Protein AF-A0A318RAN5-F1 (afdb_monomer_lite)

Foldseek 3Di:
DDVLVLQAVWQEEEEPDAPLFDFPSNVVHDLQRYEYEYAPPDPRPPPCPDHNYHYDVDLQCVQVPLFCLTQEYEADDPNLLCLPPPPNLQHQKYKYWPPDPVCVVSNVVSVVVCVVVVQKDFPAKDWTQRPNDTTIITMIGGDPDLLAQKFAADVVCAQLNLLVCCQVVVWQKAFLDQLPPPPDGPDQSDETEMETEPVCSSVSSVVRNVRGDRRIYGYFYQPRLRALRRGPFHNVLSVVQSVQWDAGPSRHTHGDLVNSLLSLLQCLPQVCAVPSLFADPPDDPPGDHRDCPSQVVNVVSCVVVVHDQDGGNVSVVVVCVVVVGHDDPVSLVSSCVPHVNSVVVNVD

Sequence (348 aa):
MNIEKLFINGEVSLYGYNYKSLPEVIPKLSKKKILIAYLKHSIHQNYFSSTNVKLLDSINQVGLEDNDINNTFLLDQSFTKCLIKSYPSNPQYVFVSLSNPFYYPYILIGIIRRLLLRKINIIGIRSLIISKSNTYWILLSRNTIANGFTFYLSREFGIKNFLKFLHFEHINYVILRSYDALPVLSSLSSDIDMLVDSRDVEKVKTFLIENTGTQRIDIWSSNSPDFNGVPYFPEDVSKNVLARSIDGPCLSKIPNKYDELNLLIFHCLYHKGFNSGIRSKYRSYNCVPIHEKYSKRIKTMSNKLGINIGSNMEDMHFYLIKKKLTPRKDQLIKLSKNNEWIKCILRE

pLDDT: mean 87.84, std 11.56, range [47.0, 98.62]

Structure (mmCIF, N/CA/C/O backbone):
data_AF-A0A318RAN5-F1
#
_entry.id   AF-A0A318RAN5-F1
#
loop_
_atom_site.group_PDB
_atom_site.id
_atom_site.type_symbol
_atom_site.label_atom_id
_atom_site.label_alt_id
_atom_site.label_comp_id
_atom_site.label_asym_id
_atom_site.label_entity_id
_atom_site.label_seq_id
_atom_site.pdbx_PDB_ins_code
_atom_site.Cartn_x
_atom_site.Cartn_y
_atom_site.Cartn_z
_atom_site.occupancy
_atom_site.B_iso_or_equiv
_atom_site.auth_seq_id
_atom_site.auth_comp_id
_atom_site.auth_asym_id
_atom_site.auth_atom_id
_atom_site.pdbx_PDB_model_num
ATOM 1 N N . MET A 1 1 ? 9.80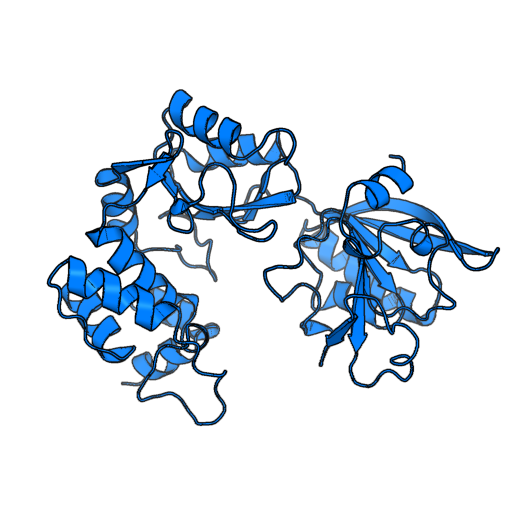8 11.126 -25.012 1.00 70.38 1 MET A N 1
ATOM 2 C CA . MET A 1 1 ? 10.219 11.026 -23.591 1.00 70.38 1 MET A CA 1
ATOM 3 C C . MET A 1 1 ? 11.712 10.742 -23.523 1.00 70.38 1 MET A C 1
ATOM 5 O O . MET A 1 1 ? 12.143 9.760 -24.116 1.00 70.38 1 MET A O 1
ATOM 9 N N . ASN A 1 2 ? 12.489 11.602 -22.858 1.00 81.81 2 ASN A N 1
ATOM 10 C CA . ASN A 1 2 ? 13.927 11.395 -22.667 1.00 81.81 2 ASN A CA 1
ATOM 11 C C . ASN A 1 2 ? 14.141 10.374 -21.531 1.00 81.81 2 ASN A C 1
ATOM 13 O O . ASN A 1 2 ? 13.720 10.618 -20.402 1.00 81.81 2 ASN A O 1
ATOM 17 N N . ILE A 1 3 ? 14.757 9.232 -21.843 1.00 79.56 3 ILE A N 1
ATOM 18 C CA . ILE A 1 3 ? 15.015 8.142 -20.889 1.00 79.56 3 ILE A CA 1
ATOM 19 C C . ILE A 1 3 ? 15.932 8.597 -19.752 1.00 79.56 3 ILE A C 1
ATOM 21 O O . ILE A 1 3 ? 15.725 8.211 -18.606 1.00 79.56 3 ILE A O 1
ATOM 25 N N . GLU A 1 4 ? 16.912 9.450 -20.040 1.00 79.19 4 GLU A N 1
ATOM 26 C CA . GLU A 1 4 ? 17.829 9.955 -19.020 1.00 79.19 4 GLU A CA 1
ATOM 27 C C . GLU A 1 4 ? 17.065 10.729 -17.947 1.00 79.19 4 GLU A C 1
ATOM 29 O O . GLU A 1 4 ? 17.320 10.548 -16.761 1.00 79.19 4 GLU A O 1
ATOM 34 N N . LYS A 1 5 ? 16.035 11.498 -18.332 1.00 79.31 5 LYS A N 1
ATOM 35 C CA . LYS A 1 5 ? 15.169 12.194 -17.367 1.00 79.31 5 LYS A CA 1
ATOM 36 C C . LYS A 1 5 ? 14.414 11.226 -16.447 1.00 79.31 5 LYS A C 1
ATOM 38 O O . LYS A 1 5 ? 14.217 11.558 -15.280 1.00 79.31 5 LYS A O 1
ATOM 43 N N . LEU A 1 6 ? 14.024 10.040 -16.933 1.00 79.06 6 LEU A N 1
ATOM 44 C CA . LEU A 1 6 ? 13.381 9.016 -16.093 1.00 79.06 6 LEU A CA 1
ATOM 45 C C . LEU A 1 6 ? 14.324 8.491 -15.011 1.00 79.06 6 LEU A C 1
ATOM 47 O O . LEU A 1 6 ? 13.907 8.281 -13.873 1.00 79.06 6 LEU A O 1
ATOM 51 N N . PHE A 1 7 ? 15.590 8.298 -15.371 1.00 79.50 7 PHE A N 1
ATOM 52 C CA . PHE A 1 7 ? 16.612 7.807 -14.458 1.00 79.50 7 PHE A CA 1
ATOM 53 C C . PHE A 1 7 ? 17.101 8.887 -13.484 1.00 79.50 7 PHE A C 1
ATOM 55 O O . PHE A 1 7 ? 17.289 8.607 -12.305 1.00 79.50 7 PHE A O 1
ATOM 62 N N . ILE A 1 8 ? 17.264 10.133 -13.938 1.00 71.75 8 ILE A N 1
ATOM 63 C CA . ILE A 1 8 ? 17.766 11.246 -13.113 1.00 71.75 8 ILE A CA 1
ATOM 64 C C . ILE A 1 8 ? 16.779 11.602 -11.989 1.00 71.75 8 ILE A C 1
ATOM 66 O O . ILE A 1 8 ? 17.184 11.842 -10.842 1.00 71.75 8 ILE A O 1
ATOM 70 N N . ASN A 1 9 ? 15.482 11.613 -12.300 1.00 69.12 9 ASN A N 1
ATOM 71 C CA . ASN A 1 9 ? 14.445 12.099 -11.389 1.00 69.12 9 ASN A CA 1
ATOM 72 C C . ASN A 1 9 ? 13.857 11.011 -10.477 1.00 69.12 9 ASN A C 1
ATOM 74 O O . ASN A 1 9 ? 13.113 11.339 -9.555 1.00 69.12 9 ASN A O 1
ATOM 78 N N . GLY A 1 10 ? 14.168 9.735 -10.719 1.00 70.44 10 GLY A N 1
ATOM 79 C CA . GLY A 1 10 ? 13.590 8.605 -9.993 1.00 70.44 10 GLY A CA 1
ATOM 80 C C . GLY A 1 10 ? 14.603 7.778 -9.215 1.00 70.44 10 GLY A C 1
ATOM 81 O O . GLY A 1 10 ? 15.807 7.849 -9.446 1.00 70.44 10 GLY A O 1
ATOM 82 N N . GLU A 1 11 ? 14.089 6.970 -8.293 1.00 79.25 11 GLU A N 1
ATOM 83 C CA . GLU A 1 11 ? 14.818 5.812 -7.786 1.00 79.25 11 GLU A CA 1
ATOM 84 C C . GLU A 1 11 ? 14.643 4.648 -8.773 1.00 79.25 11 GLU A C 1
ATOM 86 O O . GLU A 1 11 ? 13.598 4.510 -9.428 1.00 79.25 11 GLU A O 1
ATOM 91 N N . VAL A 1 12 ? 15.698 3.853 -8.923 1.00 85.19 12 VAL A N 1
ATOM 92 C CA . VAL A 1 12 ? 15.814 2.796 -9.921 1.00 85.19 12 VAL A CA 1
ATOM 93 C C . VAL A 1 12 ? 16.054 1.471 -9.220 1.00 85.19 12 VAL A C 1
ATOM 95 O O . VAL A 1 12 ? 17.031 1.318 -8.487 1.00 85.19 12 VAL A O 1
ATOM 98 N N . SER A 1 13 ? 15.193 0.493 -9.491 1.00 87.19 13 SER A N 1
ATOM 99 C CA . SER A 1 13 ? 15.392 -0.881 -9.034 1.00 87.19 13 SER A CA 1
ATOM 100 C C . SER A 1 13 ? 15.837 -1.796 -10.158 1.00 87.19 13 SER A C 1
ATOM 102 O O . SER A 1 13 ? 15.199 -1.869 -11.208 1.00 87.19 13 SER A O 1
ATOM 104 N N . LEU A 1 14 ? 16.913 -2.532 -9.914 1.00 87.56 14 LEU A N 1
ATOM 105 C CA . LEU A 1 14 ? 17.511 -3.457 -10.866 1.00 87.56 14 LEU A CA 1
ATOM 106 C C . LEU A 1 14 ? 17.308 -4.888 -10.390 1.00 87.56 14 LEU A C 1
ATOM 108 O O . LEU A 1 14 ? 17.760 -5.245 -9.305 1.00 87.56 14 LEU A O 1
ATOM 112 N N . TYR A 1 15 ? 16.674 -5.715 -11.216 1.00 88.31 15 TYR A N 1
ATOM 113 C CA . TYR A 1 15 ? 16.383 -7.107 -10.894 1.00 88.31 15 TYR A CA 1
ATOM 114 C C . TYR A 1 15 ? 17.035 -8.044 -11.911 1.00 88.31 15 TYR A C 1
ATOM 116 O O . TYR A 1 15 ? 16.731 -7.980 -13.102 1.00 88.31 15 TYR A O 1
ATOM 124 N N . GLY A 1 16 ? 17.906 -8.939 -11.436 1.00 83.12 16 GLY A N 1
ATOM 125 C CA . GLY A 1 16 ? 18.510 -9.987 -12.276 1.00 83.12 16 GLY A CA 1
ATOM 126 C C . GLY A 1 16 ? 19.741 -9.577 -13.080 1.00 83.12 16 GLY A C 1
ATOM 127 O O . GLY A 1 16 ? 20.085 -10.259 -14.041 1.00 83.12 16 GLY A O 1
ATOM 128 N N . TYR A 1 17 ? 20.401 -8.483 -12.704 1.00 77.19 17 TYR A N 1
ATOM 129 C CA . TYR A 1 17 ? 21.548 -7.943 -13.434 1.00 77.19 17 TYR A CA 1
ATOM 130 C C . TYR A 1 17 ? 22.880 -8.576 -13.046 1.00 77.19 17 TYR A C 1
ATOM 132 O O . TYR A 1 17 ? 23.140 -8.837 -11.876 1.00 77.19 17 TYR A O 1
ATOM 140 N N . ASN A 1 18 ? 23.781 -8.705 -14.020 1.00 70.75 18 ASN A N 1
ATOM 141 C CA . ASN A 1 18 ? 25.217 -8.827 -13.774 1.00 70.75 18 ASN A CA 1
ATOM 142 C C . ASN A 1 18 ? 25.843 -7.425 -13.919 1.00 70.75 18 ASN A C 1
ATOM 144 O O . ASN A 1 18 ? 25.375 -6.624 -14.720 1.00 70.75 18 ASN A O 1
ATOM 148 N N . TYR A 1 19 ? 26.912 -7.106 -13.184 1.00 68.12 19 TYR A N 1
ATOM 149 C CA . TYR A 1 19 ? 27.627 -5.830 -13.334 1.00 68.12 19 TYR A CA 1
ATOM 150 C C . TYR A 1 19 ? 28.055 -5.559 -14.788 1.00 68.12 19 TYR A C 1
ATOM 152 O O . TYR A 1 19 ? 27.971 -4.429 -15.263 1.00 68.12 19 TYR A O 1
ATOM 160 N N . LYS A 1 20 ? 28.432 -6.609 -15.531 1.00 70.81 20 LYS A N 1
ATOM 161 C CA . LYS A 1 20 ? 28.772 -6.506 -16.961 1.00 70.81 20 LYS A CA 1
ATOM 162 C C . LYS A 1 20 ? 27.579 -6.132 -17.850 1.00 70.81 20 LYS A C 1
ATOM 164 O O . LYS A 1 20 ? 27.789 -5.709 -18.978 1.00 70.81 20 LYS A O 1
ATOM 169 N N . SER A 1 21 ? 26.347 -6.306 -17.366 1.00 73.31 21 SER A N 1
ATOM 170 C CA . SER A 1 21 ? 25.114 -5.993 -18.092 1.00 73.31 21 SER A CA 1
ATOM 171 C C . SER A 1 21 ? 24.422 -4.720 -17.593 1.00 73.31 21 SER A C 1
ATOM 173 O O . SER A 1 21 ? 23.244 -4.511 -17.866 1.00 73.31 21 SER A O 1
ATOM 175 N N . LEU A 1 22 ? 25.118 -3.856 -16.850 1.00 79.56 22 LEU A N 1
ATOM 176 C CA . LEU A 1 22 ? 24.535 -2.615 -16.351 1.00 79.56 22 LEU A CA 1
ATOM 177 C C . LEU A 1 22 ? 24.556 -1.518 -17.437 1.00 79.56 22 LEU A C 1
ATOM 179 O O . LEU A 1 22 ? 25.623 -1.246 -17.993 1.00 79.56 22 LEU A O 1
ATOM 183 N N . PRO A 1 23 ? 23.430 -0.838 -17.726 1.00 83.38 23 PRO A N 1
ATOM 184 C CA . PRO A 1 23 ? 23.424 0.310 -18.631 1.00 83.38 23 PRO A CA 1
ATOM 185 C C . PRO A 1 23 ? 24.371 1.419 -18.174 1.00 83.38 23 PRO A C 1
ATOM 187 O O . PRO A 1 23 ? 24.368 1.783 -17.000 1.00 83.38 23 PRO A O 1
ATOM 190 N N . GLU A 1 24 ? 25.120 2.019 -19.104 1.00 84.94 24 GLU A N 1
ATOM 191 C CA . GLU A 1 24 ? 26.115 3.071 -18.814 1.00 84.94 24 GLU A CA 1
ATOM 192 C C . GLU A 1 24 ? 25.515 4.329 -18.162 1.00 84.94 24 GLU A C 1
ATOM 194 O O . GLU A 1 24 ? 26.225 5.122 -17.543 1.00 84.94 24 GLU A O 1
ATOM 199 N N . VAL A 1 25 ? 24.196 4.512 -18.268 1.00 80.81 25 VAL A N 1
ATOM 200 C CA . VAL A 1 25 ? 23.460 5.584 -17.585 1.00 80.81 25 VAL A CA 1
ATOM 201 C C . VAL A 1 25 ? 23.342 5.348 -16.075 1.00 80.81 25 VAL A C 1
ATOM 203 O O . VAL A 1 25 ? 23.308 6.312 -15.319 1.00 80.81 25 VAL A O 1
ATOM 206 N N . ILE A 1 26 ? 23.327 4.094 -15.607 1.00 79.62 26 ILE A N 1
ATOM 207 C CA . ILE A 1 26 ? 23.101 3.770 -14.192 1.00 79.62 26 ILE A CA 1
ATOM 208 C C . ILE A 1 26 ? 24.282 4.184 -13.298 1.00 79.62 26 ILE A C 1
ATOM 210 O O . ILE A 1 26 ? 24.023 4.830 -12.284 1.00 79.62 26 ILE A O 1
ATOM 214 N N . PRO A 1 27 ? 25.564 3.908 -13.632 1.00 75.75 27 PRO A N 1
ATOM 215 C CA . PRO A 1 27 ? 26.700 4.382 -12.834 1.00 75.75 27 PRO A CA 1
ATOM 216 C C . PRO A 1 27 ? 26.772 5.904 -12.680 1.00 75.75 27 PRO A C 1
ATOM 218 O O . PRO A 1 27 ? 27.389 6.390 -11.737 1.00 75.75 27 PRO A O 1
ATOM 221 N N . LYS A 1 28 ? 26.153 6.656 -13.602 1.00 76.62 28 LYS A N 1
ATOM 222 C CA . LYS A 1 28 ? 26.090 8.124 -13.558 1.00 76.62 28 LYS A CA 1
ATOM 223 C C . LYS A 1 28 ? 25.039 8.639 -12.565 1.00 76.62 28 LYS A C 1
ATOM 225 O O . LYS A 1 28 ? 25.032 9.826 -12.250 1.00 76.62 28 LYS A O 1
ATOM 230 N N . LEU A 1 29 ? 24.147 7.777 -12.070 1.00 75.69 29 LEU A N 1
ATOM 231 C CA . LEU A 1 29 ? 23.150 8.139 -11.066 1.00 75.69 29 LEU A CA 1
ATOM 232 C C . LEU A 1 29 ? 23.766 8.155 -9.665 1.00 75.69 29 LEU A C 1
ATOM 234 O O . LEU A 1 29 ? 24.677 7.396 -9.338 1.00 75.69 29 LEU A O 1
ATOM 238 N N . SER A 1 30 ? 23.224 9.006 -8.792 1.00 68.56 30 SER A N 1
ATOM 239 C CA . SER A 1 30 ? 23.610 9.017 -7.379 1.00 68.56 30 SER A CA 1
ATOM 240 C C . SER A 1 30 ? 23.354 7.648 -6.738 1.00 68.56 30 SER A C 1
ATOM 242 O O . SER A 1 30 ? 22.235 7.137 -6.797 1.00 68.56 30 SER A O 1
ATOM 244 N N . LYS A 1 31 ? 24.364 7.088 -6.055 1.00 64.12 31 LYS A N 1
ATOM 245 C CA . LYS A 1 31 ? 24.295 5.775 -5.378 1.00 64.12 31 LYS A CA 1
ATOM 246 C C . LYS A 1 31 ? 23.108 5.634 -4.410 1.00 64.12 31 LYS A C 1
ATOM 248 O O . LYS A 1 31 ? 22.643 4.523 -4.191 1.00 64.12 31 LYS A O 1
ATOM 253 N N . LYS A 1 32 ? 22.589 6.742 -3.859 1.00 60.25 32 LYS A N 1
ATOM 254 C CA . LYS A 1 32 ? 21.414 6.753 -2.962 1.00 60.25 32 LYS A CA 1
ATOM 255 C C . LYS A 1 32 ? 20.087 6.430 -3.667 1.00 60.25 32 LYS A C 1
ATOM 257 O O . LYS A 1 32 ? 19.099 6.205 -2.983 1.00 60.25 32 LYS A O 1
ATOM 262 N N . LYS A 1 33 ? 20.058 6.421 -5.003 1.00 68.62 33 LYS A N 1
ATOM 263 C CA . LYS A 1 33 ? 18.850 6.235 -5.823 1.00 68.62 33 LYS A CA 1
ATOM 264 C C . LYS A 1 33 ? 18.756 4.855 -6.479 1.00 68.62 33 LYS A C 1
ATOM 266 O O . LYS A 1 33 ? 17.883 4.655 -7.316 1.00 68.62 33 LYS A O 1
ATOM 271 N N . ILE A 1 34 ? 19.665 3.930 -6.168 1.00 72.88 34 ILE A N 1
ATOM 272 C CA . ILE A 1 34 ? 19.730 2.622 -6.829 1.00 72.88 34 ILE A CA 1
ATOM 273 C C . ILE A 1 34 ? 19.519 1.521 -5.793 1.00 72.88 34 ILE A C 1
ATOM 275 O O . ILE A 1 34 ? 20.315 1.374 -4.864 1.00 72.88 34 ILE A O 1
ATOM 279 N N . LEU A 1 35 ? 18.470 0.728 -5.994 1.00 75.44 35 LEU A N 1
ATOM 280 C CA . LEU A 1 35 ? 18.267 -0.547 -5.318 1.00 75.44 35 LEU A CA 1
ATOM 281 C C . LEU A 1 35 ? 18.650 -1.668 -6.283 1.00 75.44 35 LEU A C 1
ATOM 283 O O . LEU A 1 35 ? 18.157 -1.726 -7.411 1.00 75.44 35 LEU A O 1
ATOM 287 N N . ILE A 1 36 ? 19.511 -2.581 -5.845 1.00 75.56 36 ILE A N 1
ATOM 288 C CA . ILE A 1 36 ? 19.880 -3.748 -6.650 1.00 75.56 36 ILE A CA 1
ATOM 289 C C . ILE A 1 36 ? 19.376 -4.994 -5.951 1.00 75.56 36 ILE A C 1
ATOM 291 O O . ILE A 1 36 ? 19.725 -5.248 -4.802 1.00 75.56 36 ILE A O 1
ATOM 295 N N . ALA A 1 37 ? 18.553 -5.771 -6.644 1.00 74.88 37 ALA A N 1
ATOM 296 C CA . ALA A 1 37 ? 17.926 -6.959 -6.105 1.00 74.88 37 ALA A CA 1
ATOM 297 C C . ALA A 1 37 ? 18.398 -8.224 -6.833 1.00 74.88 37 ALA A C 1
ATOM 299 O O . ALA A 1 37 ? 18.324 -8.340 -8.062 1.00 74.88 37 ALA A O 1
ATOM 300 N N . TYR A 1 38 ? 18.834 -9.203 -6.044 1.00 76.50 38 TYR A N 1
ATOM 301 C CA . TYR A 1 38 ? 19.322 -10.499 -6.511 1.00 76.50 38 TYR A CA 1
ATOM 302 C C . TYR A 1 38 ? 18.506 -11.637 -5.915 1.00 76.50 38 TYR A C 1
ATOM 304 O O . TYR A 1 38 ? 17.988 -11.517 -4.809 1.00 76.50 38 TYR A O 1
ATOM 312 N N . LEU A 1 39 ? 18.448 -12.779 -6.603 1.00 70.50 39 LEU A N 1
ATOM 313 C CA . LEU A 1 39 ? 18.031 -14.024 -5.953 1.00 70.50 39 LEU A CA 1
ATOM 314 C C . LEU A 1 39 ? 19.167 -14.516 -5.050 1.00 70.50 39 LEU A C 1
ATOM 316 O O . LEU A 1 39 ? 20.323 -14.529 -5.484 1.00 70.50 39 LEU A O 1
ATOM 320 N N . LYS A 1 40 ? 18.849 -14.967 -3.831 1.00 66.88 40 LYS A N 1
ATOM 321 C CA . LYS A 1 40 ? 19.824 -15.462 -2.836 1.00 66.88 40 LYS A CA 1
ATOM 322 C C . LYS A 1 40 ? 20.777 -16.538 -3.365 1.00 66.88 40 LYS A C 1
ATOM 324 O O . LYS A 1 40 ? 21.895 -16.641 -2.885 1.00 66.88 40 LYS A O 1
ATOM 329 N N . HIS A 1 41 ? 20.371 -17.303 -4.374 1.00 67.56 41 HIS A N 1
ATOM 330 C CA . HIS A 1 41 ? 21.191 -18.362 -4.971 1.00 67.56 41 HIS A CA 1
ATOM 331 C C . HIS A 1 41 ? 22.024 -17.911 -6.183 1.00 67.56 41 HIS A C 1
ATOM 333 O O . HIS A 1 41 ? 22.624 -18.739 -6.861 1.00 67.56 41 HIS A O 1
ATOM 339 N N . SER A 1 42 ? 22.051 -16.614 -6.504 1.00 66.88 42 SER A N 1
ATOM 340 C CA . SER A 1 42 ? 22.849 -16.107 -7.625 1.00 66.88 42 SER A CA 1
ATOM 341 C C . SER A 1 42 ? 24.313 -15.894 -7.228 1.00 66.88 42 SER A C 1
ATOM 343 O O . SER A 1 42 ? 24.611 -15.341 -6.173 1.00 66.88 42 SER A O 1
ATOM 345 N N . ILE A 1 43 ? 25.230 -16.303 -8.110 1.00 58.72 43 ILE A N 1
ATOM 346 C CA . ILE A 1 43 ? 26.696 -16.318 -7.910 1.00 58.72 43 ILE A CA 1
ATOM 347 C C . ILE A 1 43 ? 27.301 -14.890 -7.854 1.00 58.72 43 ILE A C 1
ATOM 349 O O . ILE A 1 43 ? 28.478 -14.698 -7.568 1.00 58.72 43 ILE A O 1
ATOM 353 N N . HIS A 1 44 ? 26.507 -13.846 -8.103 1.00 59.47 44 HIS A N 1
ATOM 354 C CA . HIS A 1 44 ? 26.990 -12.491 -8.395 1.00 59.47 44 HIS A CA 1
ATOM 355 C C . HIS A 1 44 ? 26.993 -11.512 -7.202 1.00 59.47 44 HIS A C 1
ATOM 357 O O . HIS A 1 44 ? 27.043 -10.303 -7.412 1.00 59.47 44 HIS A O 1
ATOM 363 N N . GLN A 1 45 ? 26.972 -12.000 -5.957 1.00 59.31 45 GLN A N 1
ATOM 364 C CA . GLN A 1 45 ? 26.789 -11.161 -4.757 1.00 59.31 45 GLN A CA 1
ATOM 365 C C . GLN A 1 45 ? 27.974 -10.232 -4.421 1.00 59.31 45 GLN A C 1
ATOM 367 O O . GLN A 1 45 ? 27.784 -9.221 -3.752 1.00 59.31 45 GLN A O 1
ATOM 372 N N . ASN A 1 46 ? 29.183 -10.513 -4.918 1.00 57.28 46 ASN A N 1
ATOM 373 C CA . ASN A 1 46 ? 30.413 -9.886 -4.406 1.00 57.28 46 ASN A CA 1
ATOM 374 C C . ASN A 1 46 ? 30.777 -8.512 -5.005 1.00 57.28 46 ASN A C 1
ATOM 376 O O . ASN A 1 46 ? 31.789 -7.936 -4.617 1.00 57.28 46 ASN A O 1
ATOM 380 N N . TYR A 1 47 ? 30.002 -7.968 -5.948 1.00 59.75 47 TYR A N 1
ATOM 381 C CA . TYR A 1 47 ? 30.442 -6.798 -6.732 1.00 59.75 47 TYR A CA 1
ATOM 382 C C . TYR A 1 47 ? 29.946 -5.438 -6.229 1.00 59.75 47 TYR A C 1
ATOM 384 O O . TYR A 1 47 ? 30.445 -4.405 -6.669 1.00 59.75 47 TYR A O 1
ATOM 392 N N . PHE A 1 48 ? 28.997 -5.412 -5.297 1.00 60.50 48 PHE A N 1
ATOM 393 C CA . PHE A 1 48 ? 28.386 -4.178 -4.811 1.00 60.50 48 PHE A CA 1
ATOM 394 C C . PHE A 1 48 ? 28.647 -3.986 -3.317 1.00 60.50 48 PHE A C 1
ATOM 396 O O . PHE A 1 48 ? 27.751 -4.099 -2.488 1.00 60.50 48 PHE A O 1
ATOM 403 N N . SER A 1 49 ? 29.890 -3.654 -2.967 1.00 56.03 49 SER A N 1
ATOM 404 C CA . SER A 1 49 ? 30.286 -3.361 -1.582 1.00 56.03 49 SER A CA 1
ATOM 405 C C . SER A 1 49 ? 29.779 -2.004 -1.061 1.00 56.03 49 SER A C 1
ATOM 407 O O . SER A 1 49 ? 29.970 -1.698 0.110 1.00 56.03 49 SER A O 1
ATOM 409 N N . SER A 1 50 ? 29.122 -1.178 -1.895 1.00 55.31 50 SER A N 1
ATOM 410 C CA . SER A 1 50 ? 28.730 0.195 -1.526 1.00 55.31 50 SER A CA 1
ATOM 411 C C . SER A 1 50 ? 27.311 0.631 -1.938 1.00 55.31 50 SER A C 1
ATOM 413 O O . SER A 1 50 ? 27.064 1.835 -2.016 1.00 55.31 50 SER A O 1
ATOM 415 N N . THR A 1 51 ? 26.400 -0.278 -2.294 1.00 60.47 51 THR A N 1
ATOM 416 C CA . THR A 1 51 ? 25.018 0.072 -2.708 1.00 60.47 51 THR A CA 1
ATOM 417 C C . THR A 1 51 ? 23.976 -0.671 -1.879 1.00 60.47 51 THR A C 1
ATOM 419 O O . THR A 1 51 ? 24.279 -1.711 -1.304 1.00 60.47 51 THR A O 1
ATOM 422 N N . ASN A 1 52 ? 22.741 -0.159 -1.840 1.00 70.62 52 ASN A N 1
ATOM 423 C CA . ASN A 1 52 ? 21.597 -0.830 -1.221 1.00 70.62 52 ASN A CA 1
ATOM 424 C C . ASN A 1 52 ? 21.283 -2.123 -1.998 1.00 70.62 52 ASN A C 1
ATOM 426 O O . ASN A 1 52 ? 20.548 -2.107 -2.987 1.00 70.62 52 ASN A O 1
ATOM 430 N N . VAL A 1 53 ? 21.902 -3.233 -1.591 1.00 77.31 53 VAL A N 1
ATOM 431 C CA . VAL A 1 53 ? 21.676 -4.557 -2.174 1.00 77.31 53 VAL A CA 1
ATOM 432 C C . VAL A 1 53 ? 20.614 -5.289 -1.365 1.00 77.31 53 VAL A C 1
ATOM 434 O O . VAL A 1 53 ? 20.685 -5.362 -0.140 1.00 77.31 53 VAL A O 1
ATOM 437 N N . LYS A 1 54 ? 19.640 -5.866 -2.067 1.00 79.19 54 LYS A N 1
ATOM 438 C CA . LYS A 1 54 ? 18.553 -6.658 -1.500 1.00 79.19 54 LYS A CA 1
ATOM 439 C C . LYS A 1 54 ? 18.629 -8.091 -2.006 1.00 79.19 54 LYS A C 1
ATOM 441 O O . LYS A 1 54 ? 18.722 -8.338 -3.208 1.00 79.19 54 LYS A O 1
ATOM 446 N N . LEU A 1 55 ? 18.571 -9.042 -1.082 1.00 79.94 55 LEU A N 1
ATOM 447 C CA . LEU A 1 55 ? 18.563 -10.464 -1.400 1.00 79.94 55 LEU A CA 1
ATOM 448 C C . LEU A 1 55 ? 17.143 -11.013 -1.285 1.00 79.94 55 LEU A C 1
ATOM 450 O O . LEU A 1 55 ? 16.552 -10.997 -0.209 1.00 79.94 55 LEU A O 1
ATOM 454 N N . LEU A 1 56 ? 16.621 -11.518 -2.395 1.00 79.88 56 LEU A N 1
ATOM 455 C CA . LEU A 1 56 ? 15.288 -12.092 -2.510 1.00 79.88 56 LEU A CA 1
ATOM 456 C C . LEU A 1 56 ? 15.366 -13.620 -2.459 1.00 79.88 56 LEU A C 1
ATOM 458 O O . LEU A 1 56 ? 16.176 -14.237 -3.152 1.00 79.88 56 LEU A O 1
ATOM 462 N N . ASP A 1 57 ? 14.488 -14.242 -1.680 1.00 79.31 57 ASP A N 1
ATOM 463 C CA . ASP A 1 57 ? 14.299 -15.698 -1.666 1.00 79.31 57 ASP A CA 1
ATOM 464 C C . ASP A 1 57 ? 13.647 -16.186 -2.958 1.00 79.31 57 ASP A C 1
ATOM 466 O O . ASP A 1 57 ? 13.894 -17.296 -3.425 1.00 79.31 57 ASP A O 1
ATOM 470 N N . SER A 1 58 ? 12.778 -15.360 -3.546 1.00 82.94 58 SER A N 1
ATOM 471 C CA . SER A 1 58 ? 12.051 -15.730 -4.753 1.00 82.94 58 SER A CA 1
ATOM 472 C C . SER A 1 58 ? 11.649 -14.527 -5.597 1.00 82.94 58 SER A C 1
ATOM 474 O O . SER A 1 58 ? 11.457 -13.418 -5.108 1.00 82.94 58 SER A O 1
ATOM 476 N N . ILE A 1 59 ? 11.404 -14.797 -6.879 1.00 82.12 59 ILE A N 1
ATOM 477 C CA . ILE A 1 59 ? 10.832 -13.862 -7.861 1.00 82.12 59 ILE A CA 1
ATOM 478 C C . ILE A 1 59 ? 9.473 -13.306 -7.393 1.00 82.12 59 ILE A C 1
ATOM 480 O O . ILE A 1 59 ? 9.077 -12.208 -7.781 1.00 82.12 59 ILE A O 1
ATOM 484 N N . ASN A 1 60 ? 8.757 -14.027 -6.523 1.00 79.88 60 ASN A N 1
ATOM 485 C CA . ASN A 1 60 ? 7.478 -13.552 -6.006 1.00 79.88 60 ASN A CA 1
ATOM 486 C C . ASN A 1 60 ? 7.642 -12.302 -5.138 1.00 79.88 60 ASN A C 1
ATOM 488 O O . ASN A 1 60 ? 6.712 -11.518 -5.095 1.00 79.88 60 ASN A O 1
ATOM 492 N N . GLN A 1 61 ? 8.794 -12.099 -4.491 1.00 78.00 61 GLN A N 1
ATOM 493 C CA . GLN A 1 61 ? 9.045 -10.948 -3.612 1.00 78.00 61 GLN A CA 1
ATOM 494 C C . GLN A 1 61 ? 9.300 -9.638 -4.379 1.00 78.00 61 GLN A C 1
ATOM 496 O O . GLN A 1 61 ? 9.401 -8.573 -3.774 1.00 78.00 61 GLN A O 1
ATOM 501 N N . VAL A 1 62 ? 9.393 -9.688 -5.711 1.00 78.50 62 VAL A N 1
ATOM 502 C CA . VAL A 1 62 ? 9.620 -8.505 -6.549 1.00 78.50 62 VAL A CA 1
ATOM 503 C C . VAL A 1 62 ? 8.444 -7.545 -6.425 1.00 78.50 62 VAL A C 1
ATOM 505 O O . VAL A 1 62 ? 7.314 -7.882 -6.770 1.00 78.50 62 VAL A O 1
ATOM 508 N N . GLY A 1 63 ? 8.719 -6.344 -5.915 1.00 66.50 63 GLY A N 1
ATOM 509 C CA . GLY A 1 63 ? 7.714 -5.304 -5.700 1.00 66.50 63 GLY A CA 1
ATOM 510 C C . GLY A 1 63 ? 6.685 -5.600 -4.600 1.00 66.50 63 GLY A C 1
ATOM 511 O O . GLY A 1 63 ? 5.750 -4.818 -4.465 1.00 66.50 63 GLY A O 1
ATOM 512 N N . LEU A 1 64 ? 6.825 -6.696 -3.835 1.00 60.78 64 LEU A N 1
ATOM 513 C CA . LEU A 1 64 ? 5.926 -7.018 -2.713 1.00 60.78 64 LEU A CA 1
ATOM 514 C C . LEU A 1 64 ? 6.292 -6.306 -1.412 1.00 60.78 64 LEU A C 1
ATOM 516 O O . LEU A 1 64 ? 5.475 -6.256 -0.499 1.00 60.78 64 LEU A O 1
ATOM 520 N N . GLU A 1 65 ? 7.508 -5.789 -1.291 1.00 57.31 65 GLU A N 1
ATOM 521 C CA . GLU A 1 65 ? 7.863 -5.015 -0.111 1.00 57.31 65 GLU A CA 1
ATOM 522 C C . GLU A 1 65 ? 7.373 -3.577 -0.290 1.00 57.31 65 GLU A C 1
ATOM 524 O O . GLU A 1 65 ? 7.829 -2.852 -1.173 1.00 57.31 65 GLU A O 1
ATOM 529 N N . ASP A 1 66 ? 6.412 -3.216 0.564 1.00 47.00 66 ASP A N 1
ATOM 530 C CA . ASP A 1 66 ? 5.513 -2.052 0.527 1.00 47.00 66 ASP A CA 1
ATOM 531 C C . ASP A 1 66 ? 6.178 -0.662 0.396 1.00 47.00 66 ASP A C 1
ATOM 533 O O . ASP A 1 66 ? 5.471 0.338 0.332 1.00 47.00 66 ASP A O 1
ATOM 537 N N . ASN A 1 67 ? 7.507 -0.565 0.307 1.00 51.47 67 ASN A N 1
ATOM 538 C CA . ASN A 1 67 ? 8.241 0.701 0.332 1.00 51.47 67 ASN A CA 1
ATOM 539 C C . ASN A 1 67 ? 9.142 0.968 -0.881 1.00 51.47 67 ASN A C 1
ATOM 541 O O . ASN A 1 67 ? 9.810 2.001 -0.904 1.00 51.47 67 ASN A O 1
ATOM 545 N N . ASP A 1 68 ? 9.179 0.089 -1.886 1.00 53.50 68 ASP A N 1
ATOM 546 C CA . ASP A 1 68 ? 9.956 0.353 -3.101 1.00 53.50 68 ASP A CA 1
ATOM 547 C C . ASP A 1 68 ? 9.207 1.387 -3.973 1.00 53.50 68 ASP A C 1
ATOM 549 O O . ASP A 1 68 ? 8.477 1.037 -4.899 1.00 53.50 68 ASP A O 1
ATOM 553 N N . ILE A 1 69 ? 9.399 2.683 -3.683 1.00 55.78 69 ILE A N 1
ATOM 554 C CA . ILE A 1 69 ? 8.853 3.838 -4.440 1.00 55.78 69 ILE A CA 1
ATOM 555 C C . ILE A 1 69 ? 9.591 4.026 -5.772 1.00 55.78 69 ILE A C 1
ATOM 557 O O . ILE A 1 69 ? 9.506 5.077 -6.406 1.00 55.78 69 ILE A O 1
ATOM 561 N N . ASN A 1 70 ? 10.377 3.040 -6.202 1.00 63.59 70 ASN A N 1
ATOM 562 C CA . ASN A 1 70 ? 11.193 3.195 -7.387 1.00 63.59 70 ASN A CA 1
ATOM 563 C C . ASN A 1 70 ? 10.288 3.469 -8.586 1.00 63.59 70 ASN A C 1
ATOM 565 O O . ASN A 1 70 ? 9.439 2.659 -8.959 1.00 63.59 70 ASN A O 1
ATOM 569 N N . ASN A 1 71 ? 10.483 4.639 -9.191 1.00 76.06 71 ASN A N 1
ATOM 570 C CA . ASN A 1 71 ? 9.700 5.076 -10.339 1.00 76.06 71 ASN A CA 1
ATOM 571 C C . ASN A 1 71 ? 9.950 4.161 -11.537 1.00 76.06 71 ASN A C 1
ATOM 573 O O . ASN A 1 71 ? 9.077 4.017 -12.393 1.00 76.06 71 ASN A O 1
ATOM 577 N N . THR A 1 72 ? 11.137 3.547 -11.579 1.00 86.94 72 THR A N 1
ATOM 578 C CA . THR A 1 72 ? 11.596 2.742 -12.700 1.00 86.94 72 THR A CA 1
ATOM 579 C C . THR A 1 72 ? 12.171 1.418 -12.217 1.00 86.94 72 THR A C 1
ATOM 581 O O . THR A 1 72 ? 13.110 1.384 -11.421 1.00 86.94 72 THR A O 1
ATOM 584 N N . PHE A 1 73 ? 11.632 0.319 -12.731 1.00 91.19 73 PHE A N 1
ATOM 585 C CA . PHE A 1 73 ? 12.198 -1.015 -12.550 1.00 91.19 73 PHE A CA 1
ATOM 586 C C . PHE A 1 73 ? 12.857 -1.458 -13.849 1.00 91.19 73 PHE A C 1
ATOM 588 O O . PHE A 1 73 ? 12.330 -1.204 -14.932 1.00 91.19 73 PHE A O 1
ATOM 595 N N . LEU A 1 74 ? 13.969 -2.174 -13.746 1.00 92.56 74 LEU A N 1
ATOM 596 C CA . LEU A 1 74 ? 14.557 -2.883 -14.867 1.00 92.56 74 LEU A CA 1
ATOM 597 C C . LEU A 1 74 ? 14.606 -4.376 -14.547 1.00 92.56 74 LEU A C 1
ATOM 599 O O . LEU A 1 74 ? 15.144 -4.788 -13.517 1.00 92.56 74 LEU A O 1
ATOM 603 N N . LEU A 1 75 ? 14.012 -5.174 -15.430 1.00 92.81 75 LEU A N 1
ATOM 604 C CA . LEU A 1 75 ? 13.912 -6.623 -15.323 1.00 92.81 75 LEU A CA 1
ATOM 605 C C . LEU A 1 75 ? 14.819 -7.264 -16.373 1.00 92.81 75 LEU A C 1
ATOM 607 O O . LEU A 1 75 ? 14.568 -7.135 -17.574 1.00 92.81 75 LEU A O 1
ATOM 611 N N . ASP A 1 76 ? 15.837 -7.986 -15.915 1.00 90.75 76 ASP A N 1
ATOM 612 C CA . ASP A 1 76 ? 16.755 -8.745 -16.763 1.00 90.75 76 ASP A CA 1
ATOM 613 C C . ASP A 1 76 ? 16.713 -10.244 -16.426 1.00 90.75 76 ASP A C 1
ATOM 615 O O . ASP A 1 76 ? 16.260 -10.668 -15.356 1.00 90.75 76 ASP A O 1
ATOM 619 N N . GLN A 1 77 ? 17.163 -11.066 -17.372 1.00 88.75 77 GLN A N 1
ATOM 620 C CA . GLN A 1 77 ? 17.315 -12.514 -17.215 1.00 88.75 77 GLN A CA 1
ATOM 621 C C . GLN A 1 77 ? 16.073 -13.205 -16.605 1.00 88.75 77 GLN A C 1
ATOM 623 O O . GLN A 1 77 ? 14.948 -13.048 -17.085 1.00 88.75 77 GLN A O 1
ATOM 628 N N . SER A 1 78 ? 16.260 -13.984 -15.532 1.00 89.44 78 SER A N 1
ATOM 629 C CA . SER A 1 78 ? 15.215 -14.775 -14.878 1.00 89.44 78 SER A CA 1
ATOM 630 C C . SER A 1 78 ? 14.111 -13.927 -14.244 1.00 89.44 78 SER A C 1
ATOM 632 O O . SER A 1 78 ? 12.993 -14.420 -14.086 1.00 89.44 78 SER A O 1
ATOM 634 N N . PHE A 1 79 ? 14.370 -12.650 -13.947 1.00 90.50 79 PHE A N 1
ATOM 635 C CA . PHE A 1 79 ? 13.383 -11.741 -13.367 1.00 90.50 79 PHE A CA 1
ATOM 636 C C . PHE A 1 79 ? 12.341 -11.252 -14.374 1.00 90.50 79 PHE A C 1
ATOM 638 O O . PHE A 1 79 ? 11.263 -10.821 -13.965 1.00 90.50 79 PHE A O 1
ATOM 645 N N . THR A 1 80 ? 12.568 -11.417 -15.679 1.00 92.19 80 THR A N 1
ATOM 646 C CA . THR A 1 80 ? 11.523 -11.203 -16.699 1.00 92.19 80 THR A CA 1
ATO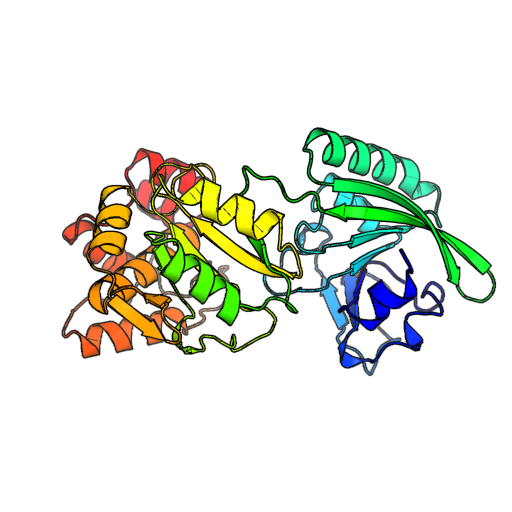M 647 C C . THR A 1 80 ? 10.294 -12.095 -16.467 1.00 92.19 80 THR A C 1
ATOM 649 O O . THR A 1 80 ? 9.167 -11.704 -16.774 1.00 92.19 80 THR A O 1
ATOM 652 N N . LYS A 1 81 ? 10.461 -13.252 -15.804 1.00 92.69 81 LYS A N 1
ATOM 653 C CA . LYS A 1 81 ? 9.356 -14.144 -15.405 1.00 92.69 81 LYS A CA 1
ATOM 654 C C . LYS A 1 81 ? 8.364 -13.488 -14.429 1.00 92.69 81 LYS A C 1
ATOM 656 O O . LYS A 1 81 ? 7.220 -13.946 -14.342 1.00 92.69 81 LYS A O 1
ATOM 661 N N . CYS A 1 82 ? 8.737 -12.395 -13.746 1.00 91.56 82 CYS A N 1
ATOM 662 C CA . CYS A 1 82 ? 7.811 -11.605 -12.921 1.00 91.56 82 CYS A CA 1
ATOM 663 C C . CYS A 1 82 ? 6.603 -11.119 -13.722 1.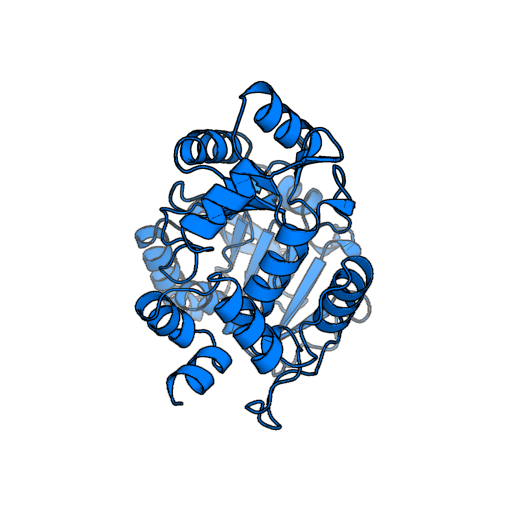00 91.56 82 CYS A C 1
ATOM 665 O O . CYS A 1 82 ? 5.502 -11.055 -13.181 1.00 91.56 82 CYS A O 1
ATOM 667 N N . LEU A 1 83 ? 6.772 -10.829 -15.019 1.00 92.19 83 LEU A N 1
ATOM 668 C CA . LEU A 1 83 ? 5.682 -10.359 -15.878 1.00 92.19 83 LEU A CA 1
ATOM 669 C C . LEU A 1 83 ? 4.472 -11.302 -15.823 1.00 92.19 83 LEU A C 1
ATOM 671 O O . LEU A 1 83 ? 3.325 -10.851 -15.778 1.00 92.19 83 LEU A O 1
ATOM 675 N N . ILE A 1 84 ? 4.717 -12.609 -15.713 1.00 92.12 84 ILE A N 1
ATOM 676 C CA . ILE A 1 84 ? 3.666 -13.616 -15.585 1.00 92.12 84 ILE A CA 1
ATOM 677 C C . ILE A 1 84 ? 3.119 -13.656 -14.158 1.00 92.12 84 ILE A C 1
ATOM 679 O O . ILE A 1 84 ? 1.911 -13.520 -13.969 1.00 92.12 84 ILE A O 1
ATOM 683 N N . LYS A 1 85 ? 3.978 -13.837 -13.149 1.00 86.06 85 LYS A N 1
ATOM 684 C CA . LYS A 1 85 ? 3.540 -14.224 -11.797 1.00 86.06 85 LYS A CA 1
ATOM 685 C C . LYS A 1 85 ? 3.373 -13.047 -10.831 1.00 86.06 85 LYS A C 1
ATOM 687 O O . LYS A 1 85 ? 2.316 -12.916 -10.223 1.00 86.06 85 LYS A O 1
ATOM 692 N N . SER A 1 86 ? 4.362 -12.165 -10.751 1.00 84.69 86 SER A N 1
ATOM 693 C CA . SER A 1 86 ? 4.520 -11.129 -9.717 1.00 84.69 86 SER A CA 1
ATOM 694 C C . SER A 1 86 ? 4.914 -9.779 -10.329 1.00 84.69 86 SER A C 1
ATOM 696 O O . SER A 1 86 ? 5.929 -9.190 -9.976 1.00 84.69 86 SER A O 1
ATOM 698 N N . TYR A 1 87 ? 4.139 -9.295 -11.307 1.00 87.44 87 TYR A N 1
ATOM 699 C CA . TYR A 1 87 ? 4.442 -8.017 -11.955 1.00 87.44 87 TYR A CA 1
ATOM 700 C C . TYR A 1 87 ? 4.428 -6.886 -10.918 1.00 87.44 87 TYR A C 1
ATOM 702 O O . TYR A 1 87 ? 3.408 -6.740 -10.234 1.00 87.44 87 TYR A O 1
ATOM 710 N N . PRO A 1 88 ? 5.494 -6.074 -10.831 1.00 83.06 88 PRO A N 1
ATOM 711 C CA . PRO A 1 88 ? 5.551 -4.968 -9.890 1.00 83.06 88 PRO A CA 1
ATOM 712 C C . PRO A 1 88 ? 4.556 -3.889 -10.333 1.00 83.06 88 PRO A C 1
ATOM 714 O O . PRO A 1 88 ? 4.745 -3.234 -11.354 1.00 83.06 88 PRO A O 1
ATOM 717 N N . SER A 1 89 ? 3.464 -3.713 -9.588 1.00 77.94 89 SER A N 1
ATOM 718 C CA . SER A 1 89 ? 2.419 -2.727 -9.914 1.00 77.94 89 SER A CA 1
ATOM 719 C C . SER A 1 89 ? 2.741 -1.306 -9.451 1.00 77.94 89 SER A C 1
ATOM 721 O O . SER A 1 89 ? 2.106 -0.361 -9.908 1.00 77.94 89 SER A O 1
ATOM 723 N N . ASN A 1 90 ? 3.714 -1.148 -8.554 1.00 79.38 90 ASN A N 1
ATOM 724 C CA . ASN A 1 90 ? 4.087 0.135 -7.960 1.00 79.38 90 ASN A CA 1
ATOM 725 C C . ASN A 1 90 ? 4.989 1.047 -8.812 1.00 79.38 90 ASN A C 1
ATOM 727 O O . ASN A 1 90 ? 4.804 2.262 -8.711 1.00 79.38 90 ASN A O 1
ATOM 731 N N . PRO A 1 91 ? 5.931 0.564 -9.645 1.00 85.56 91 PRO A N 1
ATOM 732 C CA . PRO A 1 91 ? 6.694 1.460 -10.504 1.00 85.56 91 PRO A CA 1
ATOM 733 C C . PRO A 1 91 ? 5.831 2.105 -11.584 1.00 85.56 91 PRO A C 1
ATOM 735 O O . PRO A 1 91 ? 4.920 1.488 -12.139 1.00 85.56 91 PRO A O 1
ATOM 738 N N . GLN A 1 92 ? 6.166 3.349 -11.923 1.00 86.00 92 GLN A N 1
ATOM 739 C CA . GLN A 1 92 ? 5.566 4.048 -13.056 1.00 86.00 92 GLN A CA 1
ATOM 740 C C . GLN A 1 92 ? 6.028 3.430 -14.381 1.00 86.00 92 GLN A C 1
ATOM 742 O O . GLN A 1 92 ? 5.226 3.303 -15.308 1.00 86.00 92 GLN A O 1
ATOM 747 N N . TYR A 1 93 ? 7.296 3.011 -14.449 1.00 91.69 93 TYR A N 1
ATOM 748 C CA . TYR A 1 93 ? 7.922 2.439 -15.635 1.00 91.69 93 TYR A CA 1
ATOM 749 C C . TYR A 1 93 ? 8.611 1.109 -15.335 1.00 91.69 93 TYR A C 1
ATOM 751 O O . TYR A 1 93 ? 9.292 0.953 -14.323 1.00 91.69 93 TYR A O 1
ATOM 759 N N . VAL A 1 94 ? 8.483 0.158 -16.257 1.00 93.75 94 VAL A N 1
ATOM 760 C CA . VAL A 1 94 ? 9.190 -1.124 -16.210 1.00 93.75 94 VAL A CA 1
ATOM 761 C C . VAL A 1 94 ? 9.903 -1.340 -17.538 1.00 93.75 94 VAL A C 1
ATOM 763 O O . VAL A 1 94 ? 9.269 -1.401 -18.590 1.00 93.75 94 VAL A O 1
ATOM 766 N N . PHE A 1 95 ? 11.224 -1.464 -17.488 1.00 95.00 95 PHE A N 1
ATOM 767 C CA . PHE A 1 95 ? 12.051 -1.876 -18.612 1.00 95.00 95 PHE A CA 1
ATOM 768 C C . PHE A 1 95 ? 12.231 -3.391 -18.574 1.00 95.00 95 PHE A C 1
ATOM 770 O O . PHE A 1 95 ? 12.618 -3.953 -17.550 1.00 95.00 95 PHE A O 1
ATOM 777 N N . VAL A 1 96 ? 11.975 -4.051 -19.697 1.00 96.00 96 VAL A N 1
ATOM 778 C CA . VAL A 1 96 ? 12.134 -5.499 -19.850 1.00 96.00 96 VAL A CA 1
ATOM 779 C C . VAL A 1 96 ? 13.219 -5.770 -20.879 1.00 96.00 96 VAL A C 1
ATOM 781 O O . VAL A 1 96 ? 13.093 -5.357 -22.032 1.00 96.00 96 VAL A O 1
ATOM 784 N N . SER A 1 97 ? 14.274 -6.456 -20.452 1.00 94.62 97 SER A N 1
ATOM 785 C CA . SER A 1 97 ? 15.427 -6.791 -21.287 1.00 94.62 97 SER A CA 1
ATOM 786 C C . SER A 1 97 ? 15.052 -7.714 -22.443 1.00 94.62 97 SER A C 1
ATOM 788 O O . SER A 1 97 ? 14.368 -8.718 -22.236 1.00 94.62 97 SER A O 1
ATOM 790 N N . LEU A 1 98 ? 15.558 -7.417 -23.642 1.00 95.06 98 LEU A N 1
ATOM 791 C CA . LEU A 1 98 ? 15.544 -8.321 -24.798 1.00 95.06 98 LEU A CA 1
ATOM 792 C C . LEU A 1 98 ? 16.933 -8.917 -25.081 1.00 95.06 98 LEU A C 1
ATOM 794 O O . LEU A 1 98 ? 17.201 -9.364 -26.188 1.00 95.06 98 LEU A O 1
ATOM 798 N N . SER A 1 99 ? 17.841 -8.917 -24.101 1.00 91.81 99 SER A N 1
ATOM 799 C CA . SER A 1 99 ? 19.219 -9.392 -24.298 1.00 91.81 99 SER A CA 1
ATOM 800 C C . SER A 1 99 ? 19.328 -10.906 -24.508 1.00 91.81 99 SER A C 1
ATOM 802 O O . SER A 1 99 ? 20.288 -11.374 -25.116 1.00 91.81 99 SER A O 1
ATOM 804 N N . ASN A 1 100 ? 18.365 -11.683 -24.002 1.00 92.56 100 ASN A N 1
ATOM 805 C CA . ASN A 1 100 ? 18.418 -13.140 -24.013 1.00 92.56 100 ASN A CA 1
ATOM 806 C C . ASN A 1 100 ? 17.134 -13.748 -24.621 1.00 92.56 100 ASN A C 1
ATOM 808 O O . ASN A 1 100 ? 16.089 -13.756 -23.954 1.00 92.56 100 ASN A O 1
ATOM 812 N N . PRO A 1 101 ? 17.216 -14.319 -25.843 1.00 94.81 101 PRO A N 1
ATOM 813 C CA . PRO A 1 101 ? 16.084 -14.929 -26.545 1.00 94.81 101 PRO A CA 1
ATOM 814 C C . PRO A 1 101 ? 15.369 -16.042 -25.774 1.00 94.81 101 PRO A C 1
ATOM 816 O O . PRO A 1 101 ? 14.170 -16.244 -25.963 1.00 94.81 101 PRO A O 1
ATOM 819 N N . PHE A 1 102 ? 16.059 -16.726 -24.853 1.00 95.19 102 PHE A N 1
ATOM 820 C CA . PHE A 1 102 ? 15.467 -17.775 -24.015 1.00 95.19 102 PHE A CA 1
ATOM 821 C C . PHE A 1 102 ? 14.264 -17.274 -23.195 1.00 95.19 102 PHE A C 1
ATOM 823 O O . PHE A 1 102 ? 13.361 -18.046 -22.868 1.00 95.19 102 PHE A O 1
ATOM 830 N N . TYR A 1 103 ? 14.217 -15.976 -22.871 1.00 94.88 103 TYR A N 1
ATOM 831 C CA . TYR A 1 103 ? 13.128 -15.390 -22.090 1.00 94.88 103 TYR A CA 1
ATOM 832 C C . TYR A 1 103 ? 11.978 -14.819 -22.932 1.00 94.88 103 TYR A C 1
ATOM 834 O O . TYR A 1 103 ? 10.945 -14.463 -22.362 1.00 94.88 103 TYR A O 1
ATOM 842 N N . TYR A 1 104 ? 12.091 -14.772 -24.265 1.00 96.25 104 TYR A N 1
ATOM 843 C CA . TYR A 1 104 ? 11.071 -14.164 -25.132 1.00 96.25 104 TYR A CA 1
ATOM 844 C C . TYR A 1 104 ? 9.665 -14.755 -24.956 1.00 96.25 104 TYR A C 1
ATOM 846 O O . TYR A 1 104 ? 8.726 -13.964 -24.846 1.00 96.25 104 TYR A O 1
ATOM 854 N N . PRO A 1 105 ? 9.472 -16.086 -24.825 1.00 96.50 105 PRO A N 1
ATOM 855 C CA . PRO A 1 105 ? 8.140 -16.636 -24.576 1.00 96.50 105 PRO A CA 1
ATOM 856 C C . PRO A 1 105 ? 7.525 -16.115 -23.270 1.00 96.50 105 PRO A C 1
ATOM 858 O O . PRO A 1 105 ? 6.351 -15.751 -23.234 1.00 96.50 105 PRO A O 1
ATOM 861 N N . TYR A 1 106 ? 8.323 -16.007 -22.202 1.00 95.62 106 TYR A N 1
ATOM 862 C CA . TYR A 1 106 ? 7.851 -15.502 -20.910 1.00 95.62 106 TYR A CA 1
ATOM 863 C C . TYR A 1 106 ? 7.492 -14.017 -20.971 1.00 95.62 106 TYR A C 1
ATOM 865 O O . TYR A 1 106 ? 6.500 -13.597 -20.371 1.00 95.62 106 TYR A O 1
ATOM 873 N N . ILE A 1 107 ? 8.288 -13.236 -21.707 1.00 97.00 107 ILE A N 1
ATOM 874 C CA . ILE A 1 107 ? 8.041 -11.813 -21.941 1.00 97.00 107 ILE A CA 1
ATOM 875 C C . ILE A 1 107 ? 6.738 -11.631 -22.718 1.00 97.00 107 ILE A C 1
ATOM 877 O O . ILE A 1 107 ? 5.875 -10.879 -22.271 1.00 97.00 107 ILE A O 1
ATOM 881 N N . LEU A 1 108 ? 6.560 -12.360 -23.823 1.00 97.50 108 LEU A N 1
ATOM 882 C CA . LEU A 1 108 ? 5.367 -12.280 -24.663 1.00 97.50 108 LEU A CA 1
ATOM 883 C C . LEU A 1 108 ? 4.102 -12.650 -23.879 1.00 97.50 108 LEU A C 1
ATOM 885 O O . LEU A 1 108 ? 3.168 -11.852 -23.799 1.00 97.50 108 LEU A O 1
ATOM 889 N N . ILE A 1 109 ? 4.099 -13.821 -23.232 1.00 97.31 109 ILE A N 1
ATOM 890 C CA . ILE A 1 109 ? 2.971 -14.298 -22.418 1.00 97.31 109 ILE A CA 1
ATOM 891 C C . ILE A 1 109 ? 2.674 -13.312 -21.281 1.00 97.31 109 ILE A C 1
ATOM 893 O O . ILE A 1 109 ? 1.516 -12.980 -21.018 1.00 97.31 109 ILE A O 1
ATOM 897 N N . GLY A 1 110 ? 3.718 -12.826 -20.607 1.00 96.12 110 GLY A N 1
ATOM 898 C CA . GLY A 1 110 ? 3.603 -11.862 -19.522 1.00 96.12 110 GLY A CA 1
ATOM 899 C C . GLY A 1 110 ? 2.975 -10.545 -19.975 1.00 96.12 110 GLY A C 1
ATOM 900 O O . GLY A 1 110 ? 2.013 -10.093 -19.358 1.00 96.12 110 GLY A O 1
ATOM 901 N N . ILE A 1 111 ? 3.466 -9.953 -21.065 1.00 97.00 111 ILE A N 1
ATOM 902 C CA . ILE A 1 111 ? 2.939 -8.698 -21.616 1.00 97.00 111 ILE A CA 1
ATOM 903 C C . ILE A 1 111 ? 1.482 -8.867 -22.052 1.00 97.00 111 ILE A C 1
ATOM 905 O O . ILE A 1 111 ? 0.641 -8.080 -21.616 1.00 97.00 111 ILE A O 1
ATOM 909 N N . ILE A 1 112 ? 1.157 -9.912 -22.824 1.00 97.00 112 ILE A N 1
ATOM 910 C CA . ILE A 1 112 ? -0.220 -10.184 -23.274 1.00 97.00 112 ILE A CA 1
ATOM 911 C C . ILE A 1 112 ? -1.160 -10.275 -22.071 1.00 97.00 112 ILE A C 1
ATOM 913 O O . ILE A 1 112 ? -2.162 -9.564 -22.008 1.00 97.00 112 ILE A O 1
ATOM 917 N N . ARG A 1 113 ? -0.805 -11.078 -21.059 1.00 95.06 113 ARG A N 1
ATOM 918 C CA . ARG A 1 113 ? -1.599 -11.203 -19.831 1.00 95.06 113 ARG A CA 1
ATOM 919 C C . ARG A 1 113 ? -1.842 -9.846 -19.164 1.00 95.06 113 ARG A C 1
ATOM 921 O O . ARG A 1 113 ? -2.942 -9.592 -18.680 1.00 95.06 113 ARG A O 1
ATOM 928 N N . ARG A 1 114 ? -0.831 -8.976 -19.083 1.00 93.69 114 ARG A N 1
ATOM 929 C CA . ARG A 1 114 ? -0.948 -7.677 -18.396 1.00 93.69 114 ARG A CA 1
ATOM 930 C C . ARG A 1 114 ? -1.730 -6.642 -19.201 1.00 93.69 114 ARG A C 1
ATOM 932 O O . ARG A 1 114 ? -2.431 -5.844 -18.581 1.00 93.69 114 ARG A O 1
ATOM 939 N N . LEU A 1 115 ? -1.663 -6.694 -20.530 1.00 93.94 115 LEU A N 1
ATOM 940 C CA . LEU A 1 115 ? -2.518 -5.905 -21.418 1.00 93.94 115 LEU A CA 1
ATOM 941 C C . LEU A 1 115 ? -3.987 -6.323 -21.297 1.00 93.94 115 LEU A C 1
ATOM 943 O O . LEU A 1 115 ? -4.844 -5.462 -21.122 1.00 93.94 115 LEU A O 1
ATOM 947 N N . LEU A 1 116 ? -4.278 -7.631 -21.279 1.00 92.56 116 LEU A N 1
ATOM 948 C CA . LEU A 1 116 ? -5.640 -8.149 -21.067 1.00 92.56 116 LEU A CA 1
ATOM 949 C C . LEU A 1 116 ? -6.215 -7.719 -19.710 1.00 92.56 116 LEU A C 1
ATOM 951 O O . LEU A 1 116 ? -7.385 -7.365 -19.607 1.00 92.56 116 LEU A O 1
ATOM 955 N N . LEU A 1 117 ? -5.372 -7.678 -18.673 1.00 88.69 117 LEU A N 1
ATOM 956 C CA . LEU A 1 117 ? -5.728 -7.154 -17.349 1.00 88.69 117 LEU A CA 1
ATOM 957 C C . LEU A 1 117 ? -5.723 -5.615 -17.269 1.00 88.69 117 LEU A C 1
ATOM 959 O O . LEU A 1 117 ? -5.944 -5.075 -16.186 1.00 88.69 117 LEU A O 1
ATOM 963 N N . ARG A 1 118 ? -5.422 -4.915 -18.372 1.00 90.56 118 ARG A N 1
ATOM 964 C CA . ARG A 1 118 ? -5.312 -3.448 -18.474 1.00 90.56 118 ARG A CA 1
ATOM 965 C C . ARG A 1 118 ? -4.368 -2.815 -17.447 1.00 90.56 118 ARG A C 1
ATOM 967 O O . ARG A 1 118 ? -4.574 -1.675 -17.045 1.00 90.56 118 ARG A O 1
ATOM 974 N N . LYS A 1 119 ? -3.333 -3.543 -17.011 1.00 88.06 119 LYS A N 1
ATOM 975 C CA . LYS A 1 119 ? -2.385 -3.093 -15.972 1.00 88.06 119 LYS A CA 1
ATOM 976 C C . LYS A 1 119 ? -1.214 -2.281 -16.519 1.00 88.06 119 LYS A C 1
ATOM 978 O O . LYS A 1 119 ? -0.554 -1.582 -15.752 1.00 88.06 119 LYS A O 1
ATOM 983 N N . ILE A 1 120 ? -0.928 -2.404 -17.812 1.00 93.69 120 ILE A N 1
ATOM 984 C CA . ILE A 1 120 ? 0.234 -1.785 -18.450 1.00 93.69 120 ILE A CA 1
ATOM 985 C C . ILE A 1 120 ? -0.139 -1.169 -19.791 1.00 93.69 120 ILE A C 1
ATOM 987 O O . ILE A 1 120 ? -1.083 -1.625 -20.430 1.00 93.69 120 ILE A O 1
ATOM 991 N N . ASN A 1 121 ? 0.666 -0.208 -20.230 1.00 94.19 121 ASN A N 1
ATOM 992 C CA . ASN A 1 121 ? 0.716 0.277 -21.603 1.00 94.19 121 ASN A CA 1
ATOM 993 C C . ASN A 1 121 ? 2.127 0.037 -22.158 1.00 94.19 121 ASN A C 1
ATOM 995 O O . ASN A 1 121 ? 3.117 0.182 -21.437 1.00 94.19 121 ASN A O 1
ATOM 999 N N . ILE A 1 122 ? 2.235 -0.331 -23.436 1.00 96.62 122 ILE A N 1
ATOM 1000 C CA . ILE A 1 122 ? 3.534 -0.425 -24.113 1.00 96.62 122 ILE A CA 1
ATOM 1001 C C . ILE A 1 122 ? 3.881 0.962 -24.647 1.00 96.62 122 ILE A C 1
ATOM 1003 O O . ILE A 1 122 ? 3.193 1.478 -25.521 1.00 96.62 122 ILE A O 1
ATOM 1007 N N . ILE A 1 123 ? 4.960 1.558 -24.143 1.00 95.94 123 ILE A N 1
ATOM 1008 C CA . ILE A 1 123 ? 5.465 2.846 -24.646 1.00 95.94 123 ILE A CA 1
ATOM 1009 C C . ILE A 1 123 ? 6.324 2.640 -25.900 1.00 95.94 123 ILE A C 1
ATOM 1011 O O . ILE A 1 123 ? 6.399 3.512 -26.766 1.00 95.94 123 ILE A O 1
ATOM 1015 N N . GLY A 1 124 ? 7.014 1.503 -25.989 1.00 96.50 124 GLY A N 1
ATOM 1016 C CA . GLY A 1 124 ? 7.799 1.106 -27.155 1.00 96.50 124 GLY A CA 1
ATOM 1017 C C . GLY A 1 124 ? 9.115 0.438 -26.779 1.00 96.50 124 GLY A C 1
ATOM 1018 O O . GLY A 1 124 ? 9.352 0.112 -25.619 1.00 96.50 124 GLY A O 1
ATOM 1019 N N . ILE A 1 125 ? 9.984 0.248 -27.769 1.00 96.88 125 ILE A N 1
ATOM 1020 C CA . ILE A 1 125 ? 11.319 -0.329 -27.580 1.00 96.88 125 ILE A CA 1
ATOM 1021 C C . ILE A 1 125 ? 12.340 0.802 -27.458 1.00 96.88 125 ILE A C 1
ATOM 1023 O O . ILE A 1 125 ? 12.230 1.821 -28.146 1.00 96.88 125 ILE A O 1
ATOM 1027 N N . ARG A 1 126 ? 13.316 0.651 -26.564 1.00 95.00 126 ARG A N 1
ATOM 1028 C CA . ARG A 1 126 ? 14.417 1.597 -26.356 1.00 95.00 126 ARG A CA 1
ATOM 1029 C C . ARG A 1 126 ? 15.752 0.872 -26.319 1.00 95.00 126 ARG A C 1
ATOM 1031 O O . ARG A 1 126 ? 15.851 -0.203 -25.736 1.00 95.00 126 ARG A O 1
ATOM 1038 N N . SER A 1 127 ? 16.770 1.473 -26.921 1.00 93.88 127 SER A N 1
ATOM 1039 C CA . SER A 1 127 ? 18.146 0.998 -26.823 1.00 93.88 127 SER A CA 1
ATOM 1040 C C . SER A 1 127 ? 18.846 1.635 -25.624 1.00 93.88 127 SER A C 1
ATOM 1042 O O . SER A 1 127 ? 18.764 2.849 -25.434 1.00 93.88 127 SER A O 1
ATOM 1044 N N . LEU A 1 128 ? 19.556 0.829 -24.840 1.00 91.50 128 LEU A N 1
ATOM 1045 C CA . LEU A 1 128 ? 20.474 1.276 -23.796 1.00 91.50 128 LEU A CA 1
ATOM 1046 C C . LEU A 1 128 ? 21.875 0.740 -24.099 1.00 91.50 128 LEU A C 1
ATOM 1048 O O . LEU A 1 128 ? 22.027 -0.431 -24.457 1.00 91.50 128 LEU A O 1
ATOM 1052 N N . ILE A 1 129 ? 22.888 1.591 -23.936 1.00 90.19 129 ILE A N 1
ATOM 1053 C CA . ILE A 1 129 ? 24.289 1.216 -24.146 1.00 90.19 129 ILE A CA 1
ATOM 1054 C C . ILE A 1 129 ? 24.786 0.452 -22.915 1.00 90.19 129 ILE A C 1
ATOM 1056 O O . ILE A 1 129 ? 24.681 0.937 -21.785 1.00 90.19 129 ILE A O 1
ATOM 1060 N N . ILE A 1 130 ? 25.316 -0.746 -23.149 1.00 88.00 130 ILE A N 1
ATOM 1061 C CA . ILE A 1 130 ? 25.902 -1.650 -22.160 1.00 88.00 130 ILE A CA 1
ATOM 1062 C C . ILE A 1 130 ? 27.261 -2.096 -22.694 1.00 88.00 130 ILE A C 1
ATOM 1064 O O . ILE A 1 130 ? 27.333 -2.783 -23.715 1.00 88.00 130 ILE A O 1
ATOM 1068 N N . SER A 1 131 ? 28.343 -1.696 -22.024 1.00 84.62 131 SER A N 1
ATOM 1069 C CA . SER A 1 131 ? 29.719 -2.059 -22.400 1.00 84.62 131 SER A CA 1
ATOM 1070 C C . SER A 1 131 ? 30.021 -1.831 -23.891 1.00 84.62 131 SER A C 1
ATOM 1072 O O . SER A 1 131 ? 30.530 -2.727 -24.561 1.00 84.62 131 SER A O 1
ATOM 1074 N N . LYS A 1 132 ? 29.697 -0.639 -24.421 1.00 85.56 132 LYS A N 1
ATOM 1075 C CA . LYS A 1 132 ? 29.833 -0.267 -25.850 1.00 85.56 132 LYS A CA 1
ATOM 1076 C C . LYS A 1 132 ? 28.913 -0.997 -26.843 1.00 85.56 132 LYS A C 1
ATOM 1078 O O . LYS A 1 132 ? 29.026 -0.770 -28.044 1.00 85.56 132 LYS A O 1
ATOM 1083 N N . SER A 1 133 ? 27.998 -1.846 -26.379 1.00 88.00 133 SER A N 1
ATOM 1084 C CA . SER A 1 133 ? 26.993 -2.511 -27.218 1.00 88.00 133 SER A CA 1
ATOM 1085 C C . SER A 1 133 ? 25.593 -1.961 -26.948 1.00 88.00 133 SER A C 1
ATOM 1087 O O . SER A 1 133 ? 25.275 -1.572 -25.825 1.00 88.00 133 SER A O 1
ATOM 1089 N N . ASN A 1 134 ? 24.738 -1.923 -27.970 1.00 92.06 134 ASN A N 1
ATOM 1090 C CA . ASN A 1 134 ? 23.337 -1.549 -27.798 1.00 92.06 134 ASN A CA 1
ATOM 1091 C C . ASN A 1 134 ? 22.518 -2.768 -27.384 1.00 92.06 134 ASN A C 1
ATOM 1093 O O . ASN A 1 134 ? 22.515 -3.789 -28.067 1.00 92.06 134 ASN A O 1
ATOM 1097 N N . THR A 1 135 ? 21.765 -2.630 -26.299 1.00 91.88 135 THR A N 1
ATOM 1098 C CA . THR A 1 135 ? 20.772 -3.620 -25.871 1.00 91.88 135 THR A CA 1
ATOM 1099 C C . THR A 1 135 ? 19.380 -3.031 -25.961 1.00 91.88 135 THR A C 1
ATOM 1101 O O . THR A 1 135 ? 19.177 -1.857 -25.654 1.00 91.88 135 THR A O 1
ATOM 1104 N N . TYR A 1 136 ? 18.414 -3.835 -26.393 1.00 95.00 136 TYR A N 1
ATOM 1105 C CA . TYR A 1 136 ? 17.038 -3.393 -26.579 1.00 95.00 136 TYR A CA 1
ATOM 1106 C C . TYR A 1 136 ? 16.175 -3.764 -25.377 1.00 95.00 136 TYR A C 1
ATOM 1108 O O . TYR A 1 136 ? 16.301 -4.846 -24.804 1.00 95.00 136 TYR A O 1
ATOM 1116 N N . TRP A 1 137 ? 15.282 -2.850 -25.018 1.00 95.44 137 TRP A N 1
ATOM 1117 C CA . TRP A 1 137 ? 14.406 -2.954 -23.862 1.00 95.44 137 TRP A CA 1
ATOM 1118 C C . TRP A 1 137 ? 12.990 -2.590 -24.264 1.00 95.44 137 TRP A C 1
ATOM 1120 O O . TRP A 1 137 ? 12.773 -1.560 -24.905 1.00 95.44 137 TRP A O 1
ATOM 1130 N N . ILE A 1 138 ? 12.015 -3.391 -23.849 1.00 97.12 138 ILE A N 1
ATOM 1131 C CA . ILE A 1 138 ? 10.611 -2.989 -23.923 1.00 97.12 138 ILE A CA 1
ATOM 1132 C C . ILE A 1 138 ? 10.339 -2.065 -22.742 1.00 97.12 138 ILE A C 1
ATOM 1134 O O . ILE A 1 138 ? 10.541 -2.449 -21.592 1.00 97.12 138 ILE A O 1
ATOM 1138 N N . LEU A 1 139 ? 9.869 -0.856 -23.030 1.00 96.25 139 LEU A N 1
ATOM 1139 C CA . LEU A 1 139 ? 9.428 0.100 -22.031 1.00 96.25 139 LEU A CA 1
ATOM 1140 C C . LEU A 1 139 ? 7.918 -0.011 -21.842 1.00 96.25 139 LEU A C 1
ATOM 1142 O O . LEU A 1 139 ? 7.132 0.276 -22.750 1.00 96.25 139 LEU A O 1
ATOM 1146 N N . LEU A 1 140 ? 7.531 -0.403 -20.637 1.00 95.31 140 LEU A N 1
ATOM 1147 C CA . LEU A 1 140 ? 6.154 -0.475 -20.179 1.00 95.31 140 LEU A CA 1
ATOM 1148 C C . LEU A 1 140 ? 5.891 0.685 -19.219 1.00 95.31 140 LEU A C 1
ATOM 1150 O O . LEU A 1 140 ? 6.749 1.004 -18.394 1.00 95.31 140 LEU A O 1
ATOM 1154 N N . SER A 1 141 ? 4.709 1.287 -19.284 1.00 92.31 141 SER A N 1
ATOM 1155 C CA . SER A 1 141 ? 4.191 2.119 -18.196 1.00 92.31 141 SER A CA 1
ATOM 1156 C C . SER A 1 141 ? 3.070 1.413 -17.463 1.00 92.31 141 SER A C 1
ATOM 1158 O O . SER A 1 141 ? 2.332 0.608 -18.036 1.00 92.31 141 SER A O 1
ATOM 1160 N N . ARG A 1 142 ? 2.919 1.741 -16.182 1.00 89.56 142 ARG A N 1
ATOM 1161 C CA . ARG A 1 142 ? 1.708 1.413 -15.438 1.00 89.56 142 ARG A CA 1
ATOM 1162 C C . ARG A 1 142 ? 0.519 2.122 -16.072 1.00 89.56 142 ARG A C 1
ATOM 1164 O O . ARG A 1 142 ? 0.571 3.320 -16.339 1.00 89.56 142 ARG A O 1
ATOM 1171 N N . ASN A 1 143 ? -0.569 1.383 -16.238 1.00 84.81 143 ASN A N 1
ATOM 1172 C CA . ASN A 1 143 ? -1.866 1.980 -16.488 1.00 84.81 143 ASN A CA 1
ATOM 1173 C C . ASN A 1 143 ? -2.562 2.208 -15.140 1.00 84.81 143 ASN A C 1
ATOM 1175 O O . ASN A 1 143 ? -2.779 1.250 -14.392 1.00 84.81 143 ASN A O 1
ATOM 1179 N N . THR A 1 144 ? -2.872 3.458 -14.798 1.00 71.00 144 THR A N 1
ATOM 1180 C CA . THR A 1 144 ? -3.648 3.765 -13.591 1.00 71.00 144 THR A CA 1
ATOM 1181 C C . THR A 1 144 ? -5.096 3.379 -13.870 1.00 71.00 144 THR A C 1
ATOM 1183 O O . THR A 1 144 ? -5.793 4.041 -14.631 1.00 71.00 144 THR A O 1
ATOM 1186 N N . ILE A 1 145 ? -5.537 2.250 -13.318 1.00 70.56 145 ILE A N 1
ATOM 1187 C CA . ILE A 1 145 ? -6.902 1.763 -13.521 1.00 70.56 145 ILE A CA 1
ATOM 1188 C C . ILE A 1 145 ? -7.836 2.624 -12.664 1.00 70.56 145 ILE A C 1
ATOM 1190 O O . ILE A 1 145 ? -7.728 2.593 -11.442 1.00 70.56 145 ILE A O 1
ATOM 1194 N N . ALA A 1 146 ? -8.778 3.337 -13.288 1.00 64.25 146 ALA A N 1
ATOM 1195 C CA . ALA A 1 146 ? -9.768 4.167 -12.585 1.00 64.25 146 ALA A CA 1
ATOM 1196 C C . ALA A 1 146 ? -10.591 3.383 -11.541 1.00 64.25 146 ALA A C 1
ATOM 1198 O O . ALA A 1 146 ? -10.969 3.901 -10.494 1.00 64.25 146 ALA A O 1
ATOM 1199 N N . ASN A 1 147 ? -10.793 2.087 -11.780 1.00 62.50 147 ASN A N 1
ATOM 1200 C CA . ASN A 1 147 ? -11.522 1.196 -10.877 1.00 62.50 147 ASN A CA 1
ATOM 1201 C C . ASN A 1 147 ? -10.649 0.605 -9.752 1.00 62.50 147 ASN A C 1
ATOM 1203 O O . ASN A 1 147 ? -11.110 -0.274 -9.031 1.00 62.50 147 ASN A O 1
ATOM 1207 N N . GLY A 1 148 ? -9.383 1.014 -9.632 1.00 80.88 148 GLY A N 1
ATOM 1208 C CA . GLY A 1 148 ? -8.529 0.635 -8.510 1.00 80.88 148 GLY A CA 1
ATOM 1209 C C . GLY A 1 148 ? -8.823 1.446 -7.245 1.00 80.88 148 GLY A C 1
ATOM 1210 O O . GLY A 1 148 ? -9.581 2.414 -7.270 1.00 80.88 148 GLY A O 1
ATOM 1211 N N . PHE A 1 149 ? -8.175 1.052 -6.150 1.00 87.31 149 PHE A N 1
ATOM 1212 C CA . PHE A 1 149 ? -8.135 1.805 -4.892 1.00 87.31 149 PHE A CA 1
ATOM 1213 C C . PHE A 1 149 ? -6.791 2.512 -4.686 1.00 87.31 149 PHE A C 1
ATOM 1215 O O . PHE A 1 149 ? -6.732 3.527 -4.009 1.00 87.31 149 PHE A O 1
ATOM 1222 N N . THR A 1 150 ? -5.710 2.022 -5.294 1.00 90.19 150 THR A N 1
ATOM 1223 C CA . THR A 1 150 ? -4.390 2.657 -5.213 1.00 90.19 150 THR A CA 1
ATOM 1224 C C . THR A 1 150 ? -4.174 3.609 -6.379 1.00 90.19 150 THR A C 1
ATOM 1226 O O . THR A 1 150 ? -4.163 3.206 -7.545 1.00 90.19 150 THR A O 1
ATOM 1229 N N . PHE A 1 151 ? -3.917 4.863 -6.040 1.00 92.19 151 PHE A N 1
ATOM 1230 C CA . PHE A 1 151 ? -3.589 5.948 -6.949 1.00 92.19 151 PHE A CA 1
ATOM 1231 C C . PHE A 1 151 ? -2.234 6.544 -6.586 1.00 92.19 151 PHE A C 1
ATOM 1233 O O . PHE A 1 151 ? -1.630 6.220 -5.561 1.00 92.19 151 PHE A O 1
ATOM 1240 N N . TYR A 1 152 ? -1.735 7.414 -7.457 1.00 90.19 152 TYR A N 1
ATOM 1241 C CA . TYR A 1 152 ? -0.439 8.042 -7.265 1.00 90.19 152 TYR A CA 1
ATOM 1242 C C . TYR A 1 152 ? -0.521 9.508 -7.636 1.00 90.19 152 TYR A C 1
ATOM 1244 O O . TYR A 1 152 ? -0.895 9.814 -8.761 1.00 90.19 152 TYR A O 1
ATOM 1252 N N . LEU A 1 153 ? -0.122 10.386 -6.724 1.00 91.88 153 LEU A N 1
ATOM 1253 C CA . LEU A 1 153 ? -0.099 11.830 -6.908 1.00 91.88 153 LEU A CA 1
ATOM 1254 C C . LEU A 1 153 ? 1.287 12.306 -7.367 1.00 91.88 153 LEU A C 1
ATOM 1256 O O . LEU A 1 153 ? 2.330 11.794 -6.935 1.00 91.88 153 LEU A O 1
ATOM 1260 N N . SER A 1 154 ? 1.306 13.316 -8.232 1.00 89.31 154 SER A N 1
ATOM 1261 C CA . SER A 1 154 ? 2.509 14.062 -8.589 1.00 89.31 154 SER A CA 1
ATOM 1262 C C . SER A 1 154 ? 3.152 14.694 -7.355 1.00 89.31 154 SER A C 1
ATOM 1264 O O . SER A 1 154 ? 2.499 15.370 -6.559 1.00 89.31 154 SER A O 1
ATOM 1266 N N . ARG A 1 155 ? 4.467 14.502 -7.205 1.00 84.19 155 ARG A N 1
ATOM 1267 C CA . ARG A 1 155 ? 5.243 15.142 -6.132 1.00 84.19 155 ARG A CA 1
ATOM 1268 C C . ARG A 1 155 ? 5.374 16.649 -6.324 1.00 84.19 155 ARG A C 1
ATOM 1270 O O . ARG A 1 155 ? 5.474 17.361 -5.334 1.00 84.19 155 ARG A O 1
ATOM 1277 N N . GLU A 1 156 ? 5.369 17.108 -7.573 1.00 86.69 156 GLU A N 1
ATOM 1278 C CA . GLU A 1 156 ? 5.372 18.533 -7.911 1.00 86.69 156 GLU A CA 1
ATOM 1279 C C . GLU A 1 156 ? 4.076 19.199 -7.448 1.00 86.69 156 GLU A C 1
ATOM 1281 O O . GLU A 1 156 ? 4.107 20.271 -6.851 1.00 86.69 156 GLU A O 1
ATOM 1286 N N . PHE A 1 157 ? 2.944 18.514 -7.640 1.00 90.12 157 PHE A N 1
ATOM 1287 C CA . PHE A 1 157 ? 1.664 18.976 -7.120 1.00 90.12 157 PHE A CA 1
ATOM 1288 C C . PHE A 1 157 ? 1.635 18.922 -5.586 1.00 90.12 157 PHE A C 1
ATOM 1290 O O . PHE A 1 157 ? 1.313 19.907 -4.923 1.00 90.12 157 PHE A O 1
ATOM 1297 N N . GLY A 1 158 ? 2.033 17.782 -5.017 1.00 91.56 158 GLY A N 1
ATOM 1298 C CA . GLY A 1 158 ? 2.257 17.601 -3.587 1.00 91.56 158 GLY A CA 1
ATOM 1299 C C . GLY A 1 158 ? 0.986 17.422 -2.747 1.00 91.56 158 GLY A C 1
ATOM 1300 O O . GLY A 1 158 ? -0.107 17.883 -3.079 1.00 91.56 158 GLY A O 1
ATOM 1301 N N . ILE A 1 159 ? 1.149 16.769 -1.591 1.00 94.31 159 ILE A N 1
ATOM 1302 C CA . ILE A 1 159 ? 0.050 16.456 -0.663 1.00 94.31 159 ILE A CA 1
ATOM 1303 C C . ILE A 1 159 ? -0.683 17.717 -0.196 1.00 94.31 159 ILE A C 1
ATOM 1305 O O . ILE A 1 159 ? -1.904 17.717 -0.110 1.00 94.31 159 ILE A O 1
ATOM 1309 N N . LYS A 1 160 ? 0.035 18.820 0.045 1.00 95.44 160 LYS A N 1
ATOM 1310 C CA . LYS A 1 160 ? -0.566 20.095 0.468 1.00 95.44 160 LYS A CA 1
ATOM 1311 C C . LYS A 1 160 ? -1.655 20.579 -0.494 1.00 95.44 160 LYS A C 1
ATOM 1313 O O . LYS A 1 160 ? -2.724 20.980 -0.044 1.00 95.44 160 LYS A O 1
ATOM 1318 N N . ASN A 1 161 ? -1.389 20.560 -1.799 1.00 96.38 161 ASN A N 1
ATOM 1319 C CA . ASN A 1 161 ? -2.361 21.029 -2.784 1.00 96.38 161 ASN A CA 1
ATOM 1320 C C . ASN A 1 161 ? -3.496 20.023 -2.973 1.00 96.38 161 ASN A C 1
ATOM 1322 O O . ASN A 1 161 ? -4.633 20.428 -3.188 1.00 96.38 161 ASN A O 1
ATOM 1326 N N . PHE A 1 162 ? -3.221 18.728 -2.804 1.00 97.19 162 PHE A N 1
ATOM 1327 C CA . PHE A 1 162 ? -4.271 17.714 -2.795 1.00 97.19 162 PHE A CA 1
ATOM 1328 C 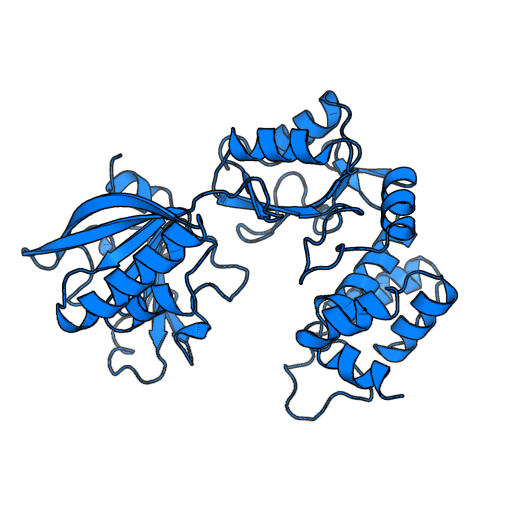C . PHE A 1 162 ? -5.237 17.908 -1.618 1.00 97.19 162 PHE A C 1
ATOM 1330 O O . PHE A 1 162 ? -6.444 17.914 -1.820 1.00 97.19 162 PHE A O 1
ATOM 1337 N N . LEU A 1 163 ? -4.735 18.176 -0.408 1.00 97.62 163 LEU A N 1
ATOM 1338 C CA . LEU A 1 163 ? -5.587 18.476 0.751 1.00 97.62 163 LEU A CA 1
ATOM 1339 C C . LEU A 1 163 ? -6.409 19.756 0.559 1.00 97.62 163 LEU A C 1
ATOM 1341 O O . LEU A 1 163 ? -7.578 19.790 0.928 1.00 97.62 163 LEU A O 1
ATOM 1345 N N . LYS A 1 164 ? -5.826 20.790 -0.063 1.00 97.38 164 LYS A N 1
ATOM 1346 C CA . LYS A 1 164 ? -6.570 21.998 -0.448 1.00 97.38 164 LYS A CA 1
ATOM 1347 C C . LYS A 1 164 ? -7.708 21.679 -1.413 1.00 97.38 164 LYS A C 1
ATOM 1349 O O . LYS A 1 164 ? -8.809 22.164 -1.195 1.00 97.38 164 LYS A O 1
ATOM 1354 N N . PHE A 1 165 ? -7.453 20.868 -2.441 1.00 97.81 165 PHE A N 1
ATOM 1355 C CA . PHE A 1 165 ? -8.492 20.403 -3.361 1.00 97.81 165 PHE A CA 1
ATOM 1356 C C . PHE A 1 165 ? -9.629 19.715 -2.597 1.00 97.81 165 PHE A C 1
ATOM 1358 O O . PHE A 1 165 ? -10.774 20.125 -2.737 1.00 97.81 165 PHE A O 1
ATOM 1365 N N . LEU A 1 166 ? -9.319 18.748 -1.725 1.00 98.31 166 LEU A N 1
ATOM 1366 C CA . LEU A 1 166 ? -10.347 18.044 -0.951 1.00 98.31 166 LEU A CA 1
ATOM 1367 C C . LEU A 1 166 ? -11.187 19.004 -0.093 1.00 98.31 166 LEU A C 1
ATOM 1369 O O . LEU A 1 166 ? -12.402 18.851 -0.006 1.00 98.31 166 LEU A O 1
ATOM 1373 N N . HIS A 1 167 ? -10.541 20.001 0.515 1.00 97.62 167 HIS A N 1
ATOM 1374 C CA . HIS A 1 167 ? -11.201 21.014 1.332 1.00 97.62 167 HIS A CA 1
ATOM 1375 C C . HIS A 1 167 ? -12.116 21.936 0.510 1.00 97.62 167 HIS A C 1
ATOM 1377 O O . HIS A 1 167 ? -13.281 22.105 0.862 1.00 97.62 167 HIS A O 1
ATOM 1383 N N . PHE A 1 168 ? -11.606 22.520 -0.579 1.00 97.69 168 PHE A N 1
ATOM 1384 C CA . PHE A 1 168 ? -12.351 23.483 -1.400 1.00 97.69 168 PHE A CA 1
ATOM 1385 C C . PHE A 1 168 ? -13.473 22.839 -2.211 1.00 97.69 168 PHE A C 1
ATOM 1387 O O . PHE A 1 168 ? -14.506 23.460 -2.426 1.00 97.69 168 PHE A O 1
ATOM 1394 N N . GLU A 1 169 ? -13.304 21.581 -2.610 1.00 98.19 169 GLU A N 1
ATOM 1395 C CA . GLU A 1 169 ? -14.337 20.816 -3.306 1.00 98.19 169 GLU A CA 1
ATOM 1396 C C . GLU A 1 169 ? -15.358 20.169 -2.360 1.00 98.19 169 GLU A C 1
ATOM 1398 O O . GLU A 1 169 ? -16.199 19.395 -2.821 1.00 98.19 169 GLU A O 1
ATOM 1403 N N . HIS A 1 170 ? -15.272 20.472 -1.057 1.00 97.56 170 HIS A N 1
ATOM 1404 C CA . HIS A 1 170 ? -16.133 19.950 0.005 1.00 97.56 170 HIS A CA 1
ATOM 1405 C C . HIS A 1 170 ? -16.242 18.418 0.016 1.00 97.56 170 HIS A C 1
ATOM 1407 O O . HIS A 1 170 ? -17.304 17.863 0.294 1.00 97.56 170 HIS A O 1
ATOM 1413 N N . ILE A 1 171 ? -15.132 17.731 -0.267 1.00 98.50 171 ILE A N 1
ATOM 1414 C CA . ILE A 1 171 ? -15.080 16.269 -0.269 1.00 98.50 171 ILE A CA 1
ATOM 1415 C C . ILE A 1 171 ? -15.301 15.751 1.154 1.00 98.50 171 ILE A C 1
ATOM 1417 O O . ILE A 1 171 ? -14.637 16.192 2.096 1.00 98.50 171 ILE A O 1
ATOM 1421 N N . ASN A 1 172 ? -16.184 14.767 1.320 1.00 98.31 172 ASN A N 1
ATOM 1422 C CA . ASN A 1 172 ? -16.361 14.070 2.587 1.00 98.31 172 ASN A CA 1
ATOM 1423 C C . ASN A 1 172 ? -15.366 12.902 2.692 1.00 98.31 172 ASN A C 1
ATOM 1425 O O . ASN A 1 172 ? -15.562 11.832 2.108 1.00 98.31 172 ASN A O 1
ATOM 1429 N N . TYR A 1 173 ? -14.273 13.103 3.429 1.00 98.62 173 TYR A N 1
ATOM 1430 C CA . TYR A 1 173 ? -13.203 12.115 3.581 1.00 98.62 173 TYR A CA 1
ATOM 1431 C C . TYR A 1 173 ? -12.589 12.121 4.980 1.00 98.62 173 TYR A C 1
ATOM 1433 O O . TYR A 1 173 ? -12.781 13.049 5.761 1.00 98.62 173 TYR A O 1
ATOM 1441 N N . VAL A 1 174 ? -11.794 11.090 5.271 1.00 98.56 174 VAL A N 1
ATOM 1442 C CA . VAL A 1 174 ? -10.935 10.992 6.455 1.00 98.56 174 VAL A CA 1
ATOM 1443 C C . VAL A 1 174 ? -9.610 10.337 6.089 1.00 98.56 174 VAL A C 1
ATOM 1445 O O . VAL A 1 174 ? -9.592 9.243 5.526 1.00 98.56 174 VAL A O 1
ATOM 1448 N N . ILE A 1 175 ? -8.491 10.957 6.464 1.00 97.81 175 ILE A N 1
ATOM 1449 C CA . ILE A 1 175 ? -7.162 10.336 6.394 1.00 97.81 175 ILE A CA 1
ATOM 1450 C C . ILE A 1 175 ? -7.012 9.402 7.582 1.00 97.81 175 ILE A C 1
ATOM 1452 O O . ILE A 1 175 ? -6.953 9.837 8.728 1.00 97.81 175 ILE A O 1
ATOM 1456 N N . LEU A 1 176 ? -6.943 8.106 7.315 1.00 96.56 176 LEU A N 1
ATOM 1457 C CA . LEU A 1 176 ? -7.076 7.085 8.347 1.00 96.56 176 LEU A CA 1
ATOM 1458 C C . LEU A 1 176 ? -5.850 7.019 9.258 1.00 96.56 176 LEU A C 1
ATOM 1460 O O . LEU A 1 176 ? -5.973 6.671 10.433 1.00 96.56 176 LEU A O 1
ATOM 1464 N N . ARG A 1 177 ? -4.656 7.270 8.707 1.00 91.19 177 ARG A N 1
ATOM 1465 C CA . ARG A 1 177 ? -3.366 7.027 9.370 1.00 91.19 177 ARG A CA 1
ATOM 1466 C C . ARG A 1 177 ? -2.273 7.946 8.837 1.00 91.19 177 ARG A C 1
ATOM 1468 O O . ARG A 1 177 ? -2.431 8.572 7.798 1.00 91.19 177 ARG A O 1
ATOM 1475 N N . SER A 1 178 ? -1.152 7.995 9.559 1.00 88.25 178 SER A N 1
ATOM 1476 C CA . SER A 1 178 ? 0.063 8.737 9.175 1.00 88.25 178 SER A CA 1
ATOM 1477 C C . SER A 1 178 ? -0.145 10.246 8.969 1.00 88.25 178 SER A C 1
ATOM 1479 O O . SER A 1 178 ? 0.718 10.913 8.403 1.00 88.25 178 SER A O 1
ATOM 1481 N N . TYR A 1 179 ? -1.253 10.803 9.468 1.00 93.00 179 TYR A N 1
ATOM 1482 C CA . TYR A 1 179 ? -1.580 12.221 9.318 1.00 93.00 179 TYR A CA 1
ATOM 1483 C C . TYR A 1 179 ? -0.740 13.146 10.209 1.00 93.00 179 TYR A C 1
ATOM 1485 O O . TYR A 1 179 ? -0.695 14.347 9.961 1.00 93.00 179 TYR A O 1
ATOM 1493 N N . ASP A 1 180 ? -0.051 12.603 11.220 1.00 88.62 180 ASP A N 1
ATOM 1494 C CA . ASP A 1 180 ? 0.750 13.374 12.182 1.00 88.62 180 ASP A CA 1
ATOM 1495 C C . ASP A 1 180 ? 1.872 14.191 11.510 1.00 88.62 180 ASP A C 1
ATOM 1497 O O . ASP A 1 180 ? 2.312 15.198 12.052 1.00 88.62 180 ASP A O 1
ATOM 1501 N N . ALA A 1 181 ? 2.327 13.769 10.324 1.00 88.56 181 ALA A N 1
ATOM 1502 C CA . ALA A 1 181 ? 3.387 14.435 9.567 1.00 88.56 181 ALA A CA 1
ATOM 1503 C C . ALA A 1 181 ? 2.860 15.374 8.461 1.00 88.56 181 ALA A C 1
ATOM 1505 O O . ALA A 1 181 ? 3.642 15.994 7.746 1.00 88.56 181 ALA A O 1
ATOM 1506 N N . LEU A 1 182 ? 1.543 15.494 8.263 1.00 92.75 182 LEU A N 1
ATOM 1507 C CA . LEU A 1 182 ? 1.014 16.276 7.143 1.00 92.75 182 LEU A CA 1
ATOM 1508 C C . LEU A 1 182 ? 1.395 17.767 7.230 1.00 92.75 182 LEU A C 1
ATOM 1510 O O . LEU A 1 182 ? 1.393 18.345 8.317 1.00 92.75 182 LEU A O 1
ATOM 1514 N N . PRO A 1 183 ? 1.677 18.419 6.083 1.00 89.56 183 PRO A N 1
ATOM 1515 C CA . PRO A 1 183 ? 1.528 17.905 4.715 1.00 89.56 183 PRO A CA 1
ATOM 1516 C C . PRO A 1 183 ? 2.764 17.174 4.160 1.00 89.56 183 PRO A C 1
ATOM 1518 O O . PRO A 1 183 ? 2.745 16.768 3.001 1.00 89.56 183 PRO A O 1
ATOM 1521 N N . VAL A 1 184 ? 3.839 17.025 4.939 1.00 87.38 184 VAL A N 1
ATOM 1522 C CA . VAL A 1 184 ? 5.101 16.420 4.486 1.00 87.38 184 VAL A CA 1
ATOM 1523 C C . VAL A 1 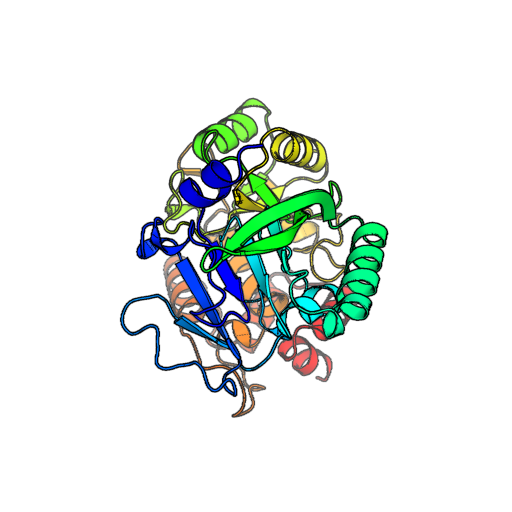184 ? 5.257 15.045 5.115 1.00 87.38 184 VAL A C 1
ATOM 1525 O O . VAL A 1 184 ? 5.615 14.913 6.279 1.00 87.38 184 VAL A O 1
ATOM 1528 N N . LEU A 1 185 ? 5.008 13.995 4.340 1.00 82.81 185 LEU A N 1
ATOM 1529 C CA . LEU A 1 185 ? 5.087 12.638 4.866 1.00 82.81 185 LEU A CA 1
ATOM 1530 C C . LEU A 1 185 ? 6.486 12.327 5.420 1.00 82.81 185 LEU A C 1
ATOM 1532 O O . LEU A 1 185 ? 7.506 12.701 4.844 1.00 82.81 185 LEU A O 1
ATOM 1536 N N . SER A 1 186 ? 6.514 11.614 6.547 1.00 72.19 186 SER A N 1
ATOM 1537 C CA . SER A 1 186 ? 7.735 11.302 7.303 1.00 72.19 186 SER A CA 1
ATOM 1538 C C . SER A 1 186 ? 8.755 10.467 6.530 1.00 72.19 186 SER A C 1
ATOM 1540 O O . SER A 1 186 ? 9.937 10.464 6.866 1.00 72.19 186 SER A O 1
ATOM 1542 N N . SER A 1 187 ? 8.305 9.747 5.505 1.00 68.69 187 SER A N 1
ATOM 1543 C CA . SER A 1 187 ? 9.164 8.998 4.605 1.00 68.69 187 SER A CA 1
ATOM 1544 C C . SER A 1 187 ? 8.643 9.109 3.181 1.00 68.69 187 SER A C 1
ATOM 1546 O O . SER A 1 187 ? 7.445 9.287 2.957 1.00 68.69 187 SER A O 1
ATOM 1548 N N . LEU A 1 188 ? 9.549 8.954 2.216 1.00 64.12 188 LEU A N 1
ATOM 1549 C CA . LEU A 1 188 ? 9.192 8.941 0.800 1.00 64.12 188 LEU A CA 1
ATOM 1550 C C . LEU A 1 188 ? 8.278 7.760 0.430 1.00 64.12 188 LEU A C 1
ATOM 1552 O O . LEU A 1 188 ? 7.649 7.819 -0.626 1.00 64.12 188 LEU A O 1
ATOM 1556 N N . SER A 1 189 ? 8.235 6.711 1.265 1.00 64.31 189 SER A N 1
ATOM 1557 C CA . SER A 1 189 ? 7.444 5.490 1.056 1.00 64.31 189 SER A CA 1
ATOM 1558 C C . SER A 1 189 ? 6.136 5.477 1.816 1.00 64.31 189 SER A C 1
ATOM 1560 O O . SER A 1 189 ? 5.333 4.572 1.616 1.00 64.31 189 SER A O 1
ATOM 1562 N N . SER A 1 190 ? 5.912 6.465 2.679 1.00 78.81 190 SER A N 1
ATOM 1563 C CA . SER A 1 190 ? 4.657 6.582 3.397 1.00 78.81 190 SER A CA 1
ATOM 1564 C C . SER A 1 190 ? 3.536 6.797 2.383 1.00 78.81 190 SER A C 1
ATOM 1566 O O . SER A 1 190 ? 3.583 7.723 1.572 1.00 78.81 190 SER A O 1
ATOM 1568 N N . ASP A 1 191 ? 2.533 5.936 2.434 1.00 88.44 191 ASP A N 1
ATOM 1569 C CA . ASP A 1 191 ? 1.274 6.089 1.729 1.00 88.44 191 ASP A CA 1
ATOM 1570 C C . ASP A 1 191 ? 0.290 6.933 2.551 1.00 88.44 191 ASP A C 1
ATOM 1572 O O . ASP A 1 191 ? 0.444 7.143 3.760 1.00 88.44 191 ASP A O 1
ATOM 1576 N N . ILE A 1 192 ? -0.721 7.463 1.863 1.00 92.69 192 ILE A N 1
ATOM 1577 C CA . ILE A 1 192 ? -1.901 8.045 2.501 1.00 92.69 192 ILE A CA 1
ATOM 1578 C C . ILE A 1 192 ? -3.054 7.080 2.287 1.00 92.69 192 ILE A C 1
ATOM 1580 O O . ILE A 1 192 ? -3.544 6.954 1.170 1.00 92.69 192 ILE A O 1
ATOM 1584 N N . ASP A 1 193 ? -3.509 6.436 3.356 1.00 94.94 193 ASP A N 1
ATOM 1585 C CA . ASP A 1 193 ? -4.799 5.756 3.359 1.00 94.94 193 ASP A CA 1
ATOM 1586 C C . ASP A 1 193 ? -5.905 6.751 3.694 1.00 94.94 193 ASP A C 1
ATOM 1588 O O . ASP A 1 193 ? -5.869 7.393 4.752 1.00 94.94 193 ASP A O 1
ATOM 1592 N N . MET A 1 194 ? -6.937 6.820 2.864 1.00 96.75 194 MET A N 1
ATOM 1593 C CA . MET A 1 194 ? -8.125 7.605 3.174 1.00 96.75 194 MET A CA 1
ATOM 1594 C C . MET A 1 194 ? -9.413 6.850 2.908 1.00 96.75 194 MET A C 1
ATOM 1596 O O . MET A 1 194 ? -9.519 6.063 1.975 1.00 96.75 194 MET A O 1
ATOM 1600 N N . LEU A 1 195 ? -10.400 7.114 3.754 1.00 97.88 195 LEU A N 1
ATOM 1601 C CA . LEU A 1 195 ? -11.778 6.720 3.536 1.00 97.88 195 LEU A CA 1
ATOM 1602 C C . LEU A 1 195 ? -12.516 7.909 2.924 1.00 97.88 195 LEU A C 1
ATOM 1604 O O . LEU A 1 195 ? -12.479 8.998 3.491 1.00 97.88 195 LEU A O 1
ATOM 1608 N N . VAL A 1 196 ? -13.181 7.693 1.795 1.00 97.88 196 VAL A N 1
ATOM 1609 C CA . VAL A 1 196 ? -13.944 8.709 1.064 1.00 97.88 196 VAL A CA 1
ATOM 1610 C C . VAL A 1 196 ? -15.397 8.255 0.950 1.00 97.88 196 VAL A C 1
ATOM 1612 O O . VAL A 1 196 ? -15.684 7.080 0.682 1.00 97.88 196 VAL A O 1
ATOM 1615 N N . ASP A 1 197 ? -16.324 9.184 1.168 1.00 97.19 197 ASP A N 1
ATOM 1616 C CA . ASP A 1 197 ? -17.747 8.957 0.938 1.00 97.19 197 ASP A CA 1
ATOM 1617 C C . ASP A 1 197 ? -17.986 8.521 -0.509 1.00 97.19 197 ASP A C 1
ATOM 1619 O O . ASP A 1 197 ? -17.463 9.123 -1.444 1.00 97.19 197 ASP A O 1
ATOM 1623 N N . SER A 1 198 ? -18.791 7.475 -0.705 1.00 94.88 198 SER A N 1
ATOM 1624 C CA . SER A 1 198 ? -19.060 6.898 -2.029 1.00 94.88 198 SER A CA 1
ATOM 1625 C C . SER A 1 198 ? -19.523 7.913 -3.081 1.00 94.88 198 SER A C 1
ATOM 1627 O O . SER A 1 198 ? -19.258 7.710 -4.263 1.00 94.88 198 SER A O 1
ATOM 1629 N N . ARG A 1 199 ? -20.171 9.010 -2.662 1.00 96.56 199 ARG A N 1
ATOM 1630 C CA . ARG A 1 199 ? -20.635 10.086 -3.550 1.00 96.56 199 ARG A CA 1
ATOM 1631 C C . ARG A 1 199 ? -19.488 10.912 -4.138 1.00 96.56 199 ARG A C 1
ATOM 1633 O O . ARG A 1 199 ? -19.623 11.420 -5.245 1.00 96.56 199 ARG A O 1
ATOM 1640 N N . ASP A 1 200 ? -18.362 10.991 -3.431 1.00 97.44 200 ASP A N 1
ATOM 1641 C CA . ASP A 1 200 ? -17.218 11.833 -3.793 1.00 97.44 200 ASP A CA 1
ATOM 1642 C C . ASP A 1 200 ? -16.029 11.039 -4.360 1.00 97.44 200 ASP A C 1
ATOM 1644 O O . ASP A 1 200 ? -15.092 11.626 -4.905 1.00 97.44 200 ASP A O 1
ATOM 1648 N N . VAL A 1 201 ? -16.048 9.703 -4.257 1.00 95.56 201 VAL A N 1
ATOM 1649 C CA . VAL A 1 201 ? -14.935 8.827 -4.671 1.00 95.56 201 VAL A CA 1
ATOM 1650 C C . VAL A 1 201 ? -14.488 9.104 -6.105 1.00 95.56 201 VAL A C 1
ATOM 1652 O O . VAL A 1 201 ? -13.297 9.295 -6.343 1.00 95.56 201 VAL A O 1
ATOM 1655 N N . GLU A 1 202 ? -15.415 9.156 -7.062 1.00 94.56 202 GLU A N 1
ATOM 1656 C CA . GLU A 1 202 ? -15.061 9.326 -8.478 1.00 94.56 202 GLU A CA 1
ATOM 1657 C C . GLU A 1 202 ? -14.438 10.698 -8.766 1.00 94.56 202 GLU A C 1
ATOM 1659 O O . GLU A 1 202 ? -13.523 10.804 -9.584 1.00 94.56 202 GLU A O 1
ATOM 1664 N N . LYS A 1 203 ? -14.841 11.735 -8.025 1.00 97.12 203 LYS A N 1
ATOM 1665 C CA . LYS A 1 203 ? -14.241 13.072 -8.111 1.00 97.12 203 LYS A CA 1
ATOM 1666 C C . LYS A 1 203 ? -12.791 13.061 -7.621 1.00 97.12 203 LYS A C 1
ATOM 1668 O O . LYS A 1 203 ? -11.906 13.574 -8.304 1.00 97.12 203 LYS A O 1
ATOM 1673 N N . VAL A 1 204 ? -12.524 12.408 -6.487 1.00 97.06 204 VAL A N 1
ATOM 1674 C CA . VAL A 1 204 ? -11.158 12.244 -5.954 1.00 97.06 204 VAL A CA 1
ATOM 1675 C C . VAL A 1 204 ? -10.288 11.420 -6.903 1.00 97.06 204 VAL A C 1
ATOM 1677 O O . VAL A 1 204 ? -9.149 11.791 -7.183 1.00 97.06 204 VAL A O 1
ATOM 1680 N N . LYS A 1 205 ? -10.815 10.315 -7.437 1.00 95.06 205 LYS A N 1
ATOM 1681 C CA . LYS A 1 205 ? -10.082 9.460 -8.379 1.00 95.06 205 LYS A CA 1
ATOM 1682 C C . LYS A 1 205 ? -9.730 10.191 -9.667 1.00 95.06 205 LYS A C 1
ATOM 1684 O O . LYS A 1 205 ? -8.584 10.110 -10.100 1.00 95.06 205 LYS A O 1
ATOM 1689 N N . THR A 1 206 ? -10.683 10.918 -10.248 1.00 95.25 206 THR A N 1
ATOM 1690 C CA . THR A 1 206 ? -10.468 11.722 -11.462 1.00 95.25 206 THR A CA 1
ATOM 1691 C C . THR A 1 206 ? -9.329 12.711 -11.242 1.00 95.25 206 THR A C 1
ATOM 1693 O O . THR A 1 206 ? -8.355 12.704 -11.993 1.00 95.25 206 THR A O 1
ATOM 1696 N N . PHE A 1 207 ? -9.368 13.444 -10.128 1.00 96.25 207 PHE A N 1
ATOM 1697 C CA . PHE A 1 207 ? -8.302 14.368 -9.757 1.00 96.25 207 PHE A CA 1
ATOM 1698 C C . PHE A 1 207 ? -6.924 13.690 -9.660 1.00 96.25 207 PHE A C 1
ATOM 1700 O O . PHE A 1 207 ? -5.925 14.223 -10.145 1.00 96.25 207 PHE A O 1
ATOM 1707 N N . LEU A 1 208 ? -6.844 12.504 -9.050 1.00 95.44 208 LEU A N 1
ATOM 1708 C CA . LEU A 1 208 ? -5.588 11.758 -8.911 1.00 95.44 208 LEU A CA 1
ATOM 1709 C C . LEU A 1 208 ? -5.079 11.173 -10.235 1.00 95.44 208 LEU A C 1
ATOM 1711 O O . LEU A 1 208 ? -3.869 11.013 -10.408 1.00 95.44 208 LEU A O 1
ATOM 1715 N N . ILE A 1 209 ? -5.977 10.850 -11.166 1.00 91.81 209 ILE A N 1
ATOM 1716 C CA . ILE A 1 209 ? -5.624 10.411 -12.522 1.00 91.81 209 ILE A CA 1
ATOM 1717 C C . ILE A 1 209 ? -5.037 11.581 -13.318 1.00 91.81 209 ILE A C 1
ATOM 1719 O O . ILE A 1 209 ? -4.000 11.416 -13.960 1.00 91.81 209 ILE A O 1
ATOM 1723 N N . GLU A 1 210 ? -5.649 12.762 -13.234 1.00 92.81 210 GLU A N 1
ATOM 1724 C CA . GLU A 1 210 ? -5.175 13.981 -13.903 1.00 92.81 210 GLU A CA 1
ATOM 1725 C C . GLU A 1 210 ? -3.844 14.479 -13.326 1.00 92.81 210 GLU A C 1
ATOM 1727 O O . GLU A 1 210 ? -2.974 14.945 -14.058 1.00 92.81 210 GLU A O 1
ATOM 1732 N N . ASN A 1 211 ? -3.646 14.311 -12.016 1.00 93.44 211 ASN A N 1
ATOM 1733 C CA . ASN A 1 211 ? -2.447 14.739 -11.297 1.00 93.44 211 ASN A CA 1
ATOM 1734 C C . ASN A 1 211 ? -1.531 13.557 -10.955 1.00 93.44 211 ASN A C 1
ATOM 1736 O O . ASN A 1 211 ? -0.968 13.494 -9.856 1.00 93.44 211 ASN A O 1
ATOM 1740 N N . THR A 1 212 ? -1.396 12.596 -11.874 1.00 90.00 212 THR A N 1
ATOM 1741 C CA . THR A 1 212 ? -0.717 11.334 -11.571 1.00 90.00 212 THR A CA 1
ATOM 1742 C C . THR A 1 212 ? 0.787 11.489 -11.311 1.00 90.00 212 THR A C 1
ATOM 1744 O O . THR A 1 212 ? 1.467 12.332 -11.896 1.00 90.00 212 THR A O 1
ATOM 1747 N N . GLY A 1 213 ? 1.344 10.639 -10.448 1.00 87.06 213 GLY A N 1
ATOM 1748 C CA . GLY A 1 213 ? 2.777 10.618 -10.174 1.00 87.06 213 GLY A CA 1
ATOM 1749 C C . GLY A 1 213 ? 3.242 9.395 -9.401 1.00 87.06 213 GLY A C 1
ATOM 1750 O O . GLY A 1 213 ? 3.049 8.259 -9.836 1.00 87.06 213 GLY A O 1
ATOM 1751 N N . THR A 1 214 ? 3.915 9.630 -8.275 1.00 82.19 214 THR A N 1
ATOM 1752 C CA . THR A 1 214 ? 4.675 8.594 -7.553 1.00 82.19 214 THR A CA 1
ATOM 1753 C C . THR A 1 214 ? 4.338 8.522 -6.068 1.00 82.19 214 THR A C 1
ATOM 1755 O O . THR A 1 214 ? 4.637 7.519 -5.428 1.00 82.19 214 THR A O 1
ATOM 1758 N N . GLN A 1 215 ? 3.680 9.543 -5.513 1.00 87.50 215 GLN A N 1
ATOM 1759 C CA . GLN A 1 215 ? 3.216 9.526 -4.131 1.00 87.50 215 GLN A CA 1
ATOM 1760 C C . GLN A 1 215 ? 1.962 8.659 -4.023 1.00 87.50 215 GLN A C 1
ATOM 1762 O O . GLN A 1 215 ? 0.908 9.056 -4.507 1.00 87.50 215 GLN A O 1
ATOM 1767 N N . ARG A 1 216 ? 2.064 7.489 -3.390 1.00 89.62 216 ARG A N 1
ATOM 1768 C CA . ARG A 1 216 ? 0.942 6.553 -3.253 1.00 89.62 216 ARG A CA 1
ATOM 1769 C C . ARG A 1 216 ? -0.166 7.123 -2.363 1.00 89.62 216 ARG A C 1
ATOM 1771 O O . ARG A 1 216 ? 0.117 7.670 -1.293 1.00 89.62 216 ARG A O 1
ATOM 1778 N N . ILE A 1 217 ? -1.408 6.963 -2.814 1.00 93.44 217 ILE A N 1
ATOM 1779 C CA . ILE A 1 217 ? -2.635 7.305 -2.093 1.00 93.44 217 ILE A CA 1
ATOM 1780 C C . ILE A 1 217 ? -3.624 6.156 -2.290 1.00 93.44 217 ILE A C 1
ATOM 1782 O O . ILE A 1 217 ? -4.010 5.862 -3.420 1.00 93.44 217 ILE A O 1
ATOM 1786 N N . ASP A 1 218 ? -4.024 5.515 -1.199 1.00 93.75 218 ASP A N 1
ATOM 1787 C CA . ASP A 1 218 ? -5.025 4.454 -1.196 1.00 93.75 218 ASP A CA 1
ATOM 1788 C C . ASP A 1 218 ? -6.388 5.049 -0.804 1.00 93.75 218 ASP A C 1
ATOM 1790 O O . ASP A 1 218 ? -6.558 5.626 0.273 1.00 93.75 218 ASP A O 1
ATOM 1794 N N . ILE A 1 219 ? -7.352 4.930 -1.715 1.00 95.19 219 ILE A N 1
ATOM 1795 C CA . ILE A 1 219 ? -8.723 5.423 -1.605 1.00 95.19 219 ILE A CA 1
ATOM 1796 C C . ILE A 1 219 ? -9.639 4.252 -1.279 1.00 95.19 219 ILE A C 1
ATOM 1798 O O . ILE A 1 219 ? -9.812 3.343 -2.087 1.00 95.19 219 ILE A O 1
ATOM 1802 N N . TRP A 1 220 ? -10.268 4.311 -0.115 1.00 95.75 220 TRP A N 1
ATOM 1803 C CA . TRP A 1 220 ? -11.229 3.323 0.353 1.00 95.75 220 TRP A CA 1
ATOM 1804 C C . TRP A 1 220 ? -12.633 3.923 0.380 1.00 95.75 220 TRP A C 1
ATOM 1806 O O . TRP A 1 220 ? -12.802 5.098 0.705 1.00 95.75 220 TRP A O 1
ATOM 1816 N N . SER A 1 221 ? -13.656 3.111 0.116 1.00 94.81 221 SER A N 1
ATOM 1817 C CA . SER A 1 221 ? -15.059 3.505 0.294 1.00 94.81 221 SER A CA 1
ATOM 1818 C C . SER A 1 221 ? -15.893 2.388 0.921 1.00 94.81 221 SER A C 1
ATOM 1820 O O . SER A 1 221 ? -15.503 1.221 0.905 1.00 94.81 221 SER A O 1
ATOM 1822 N N . SER A 1 222 ? -17.054 2.734 1.482 1.00 91.00 222 SER A N 1
ATOM 1823 C CA . SER A 1 222 ? -17.956 1.775 2.138 1.00 91.00 222 SER A CA 1
ATOM 1824 C C . SER A 1 222 ? -18.621 0.799 1.165 1.00 91.00 222 SER A C 1
ATOM 1826 O O . SER A 1 222 ? -18.989 -0.303 1.563 1.00 91.00 222 SER A O 1
ATOM 1828 N N . ASN A 1 223 ? -18.778 1.200 -0.100 1.00 86.62 223 ASN A N 1
ATOM 1829 C CA . ASN A 1 223 ? -19.589 0.473 -1.084 1.00 86.62 223 ASN A CA 1
ATOM 1830 C C . ASN A 1 223 ? -18.746 -0.266 -2.134 1.00 86.62 223 ASN A C 1
ATOM 1832 O O . ASN A 1 223 ? -19.294 -0.973 -2.979 1.00 86.62 223 ASN A O 1
ATOM 1836 N N . SER A 1 224 ? -17.423 -0.129 -2.072 1.00 85.06 224 SER A N 1
ATOM 1837 C CA . SER A 1 224 ? -16.506 -0.687 -3.061 1.00 85.06 224 SER A CA 1
ATOM 1838 C C . SER A 1 224 ? -15.748 -1.882 -2.472 1.00 85.06 224 SER A C 1
ATOM 1840 O O . SER A 1 224 ? -15.211 -1.778 -1.367 1.00 85.06 224 SER A O 1
ATOM 1842 N N . PRO A 1 225 ? -15.688 -3.040 -3.158 1.00 82.31 225 PRO A N 1
ATOM 1843 C CA . PRO A 1 225 ? -15.002 -4.239 -2.672 1.00 82.31 225 PRO A CA 1
ATOM 1844 C C . PRO A 1 225 ? -13.474 -4.155 -2.858 1.00 82.31 225 PRO A C 1
ATOM 1846 O O . PRO A 1 225 ? -12.847 -5.058 -3.418 1.00 82.31 225 PRO A O 1
ATOM 1849 N N . ASP A 1 226 ? -12.880 -3.063 -2.390 1.00 81.88 226 ASP A N 1
ATOM 1850 C CA . ASP A 1 226 ? -11.520 -2.643 -2.725 1.00 81.88 226 ASP A CA 1
ATOM 1851 C C . ASP A 1 226 ? -10.432 -3.494 -2.054 1.00 81.88 226 ASP A C 1
ATOM 1853 O O . ASP A 1 226 ? -9.351 -3.677 -2.609 1.00 81.88 226 ASP A O 1
ATOM 1857 N N . PHE A 1 227 ? -10.706 -4.087 -0.887 1.00 83.69 227 PHE A N 1
ATOM 1858 C CA . PHE A 1 227 ? -9.723 -4.870 -0.139 1.00 83.69 227 PHE A CA 1
ATOM 1859 C C . PHE A 1 227 ? -10.060 -6.358 -0.177 1.00 83.69 227 PHE A C 1
ATOM 1861 O O . PHE A 1 227 ? -10.969 -6.826 0.500 1.00 83.69 227 PHE A O 1
ATOM 1868 N N . ASN A 1 228 ? -9.321 -7.138 -0.972 1.00 83.44 228 ASN A N 1
ATOM 1869 C CA . ASN A 1 228 ? -9.537 -8.587 -1.108 1.00 83.44 228 ASN A CA 1
ATOM 1870 C C . ASN A 1 228 ? -10.991 -8.977 -1.469 1.00 83.44 228 ASN A C 1
ATOM 1872 O O . ASN A 1 228 ? -11.467 -10.052 -1.096 1.00 83.44 228 ASN A O 1
ATOM 1876 N N . GLY A 1 229 ? -11.704 -8.116 -2.203 1.00 85.25 229 GLY A N 1
ATOM 1877 C CA . GLY A 1 229 ? -13.088 -8.360 -2.615 1.00 85.25 229 GLY A CA 1
ATOM 1878 C C . GLY A 1 229 ? -14.141 -8.065 -1.538 1.00 85.25 229 GLY A C 1
ATOM 1879 O O . GLY A 1 229 ? -15.270 -8.568 -1.643 1.00 85.25 229 GLY A O 1
ATOM 1880 N N . VAL A 1 230 ? -13.783 -7.290 -0.506 1.00 91.50 230 VAL A N 1
ATOM 1881 C CA . VAL A 1 230 ? -14.695 -6.717 0.498 1.00 91.50 230 VAL A CA 1
ATOM 1882 C C . VAL A 1 230 ? -14.407 -5.224 0.720 1.00 91.50 230 VAL A C 1
ATOM 1884 O O . VAL A 1 230 ? -13.291 -4.778 0.443 1.00 91.50 230 VAL A O 1
ATOM 1887 N N . PRO A 1 231 ? -15.387 -4.444 1.215 1.00 92.50 231 PRO A N 1
ATOM 1888 C CA . PRO A 1 231 ? -15.132 -3.090 1.698 1.00 92.50 231 PRO A CA 1
ATOM 1889 C C . PRO A 1 231 ? -14.058 -3.062 2.784 1.00 92.50 231 PRO A C 1
ATOM 1891 O O . PRO A 1 231 ? -13.984 -3.971 3.614 1.00 92.50 231 PRO A O 1
ATOM 1894 N N . TYR A 1 232 ? -13.247 -2.003 2.790 1.00 94.06 232 TYR A N 1
ATOM 1895 C CA . TYR A 1 232 ? -12.147 -1.845 3.748 1.00 94.06 232 TYR A CA 1
ATOM 1896 C C . TYR A 1 232 ? -12.650 -1.716 5.197 1.00 94.06 232 TYR A C 1
ATOM 1898 O O . TYR A 1 232 ? -12.007 -2.190 6.126 1.00 94.06 232 TYR A O 1
ATOM 1906 N N . PHE A 1 233 ? -13.830 -1.128 5.402 1.00 95.00 233 PHE A N 1
ATOM 1907 C CA . PHE A 1 233 ? -14.543 -1.139 6.681 1.00 95.00 233 PHE A CA 1
ATOM 1908 C C . PHE A 1 233 ? -16.022 -1.485 6.459 1.00 95.00 233 PHE A C 1
ATOM 1910 O O . PHE A 1 233 ? -16.538 -1.261 5.362 1.00 95.00 233 PHE A O 1
ATOM 1917 N N . PRO A 1 234 ? -16.734 -2.002 7.480 1.00 93.56 234 PRO A N 1
ATOM 1918 C CA . PRO A 1 234 ? -18.185 -2.122 7.421 1.00 93.56 234 PRO A CA 1
ATOM 1919 C C . PRO A 1 234 ? -18.836 -0.753 7.203 1.00 93.56 234 PRO A C 1
ATOM 1921 O O . PRO A 1 234 ? -18.363 0.252 7.731 1.00 93.56 234 PRO A O 1
ATOM 1924 N N . GLU A 1 235 ? -19.952 -0.726 6.477 1.00 93.31 235 GLU A N 1
ATOM 1925 C CA . GLU A 1 235 ? -20.629 0.511 6.070 1.00 93.31 235 GLU A CA 1
ATOM 1926 C C . GLU A 1 235 ? -20.945 1.443 7.249 1.00 93.31 235 GLU A C 1
ATOM 1928 O O . GLU A 1 235 ? -20.633 2.634 7.198 1.00 93.31 235 GLU A O 1
ATOM 1933 N N . ASP A 1 236 ? -21.482 0.894 8.342 1.00 93.38 236 ASP A N 1
ATOM 1934 C CA . ASP A 1 236 ? -21.803 1.671 9.541 1.00 93.38 236 ASP A CA 1
ATOM 1935 C C . ASP A 1 236 ? -20.549 2.274 10.179 1.00 93.38 236 ASP A C 1
ATOM 1937 O O . ASP A 1 236 ? -20.582 3.406 10.657 1.00 93.38 236 ASP A O 1
ATOM 1941 N N . VAL A 1 237 ? -19.423 1.554 10.166 1.00 95.44 237 VAL A N 1
ATOM 1942 C CA . VAL A 1 237 ? -18.142 2.081 10.656 1.00 95.44 237 VAL A CA 1
ATOM 1943 C C . VAL A 1 237 ? -17.683 3.230 9.766 1.00 95.44 237 VAL A C 1
ATOM 1945 O O . VAL A 1 237 ? -17.352 4.297 10.280 1.00 95.44 237 VAL A O 1
ATOM 1948 N N . SER A 1 238 ? -17.723 3.053 8.443 1.00 96.50 238 SER A N 1
ATOM 1949 C CA . SER A 1 238 ? -17.325 4.089 7.490 1.00 96.50 238 SER A CA 1
ATOM 1950 C C . SER A 1 238 ? -18.137 5.375 7.646 1.00 96.50 238 SER A C 1
ATOM 1952 O O . SER A 1 238 ? -17.553 6.448 7.803 1.00 96.50 238 SER A O 1
ATOM 1954 N N . LYS A 1 239 ? -19.474 5.278 7.653 1.00 96.69 239 LYS A N 1
ATOM 1955 C CA . LYS A 1 239 ? -20.372 6.438 7.794 1.00 96.69 239 LYS A CA 1
ATOM 1956 C C . LYS A 1 239 ? -20.124 7.188 9.098 1.00 96.69 239 LYS A C 1
ATOM 1958 O O . LYS A 1 239 ? -20.027 8.411 9.107 1.00 96.69 239 LYS A O 1
ATOM 1963 N N . ASN A 1 240 ? -19.978 6.445 10.190 1.00 96.81 240 ASN A N 1
ATOM 1964 C CA . ASN A 1 240 ? -19.739 7.006 11.512 1.00 96.81 240 ASN A CA 1
ATOM 1965 C C . ASN A 1 240 ? -18.403 7.754 11.613 1.00 96.81 240 ASN A C 1
ATOM 1967 O O . ASN A 1 240 ? -18.352 8.833 12.198 1.00 96.81 240 ASN A O 1
ATOM 1971 N N . VAL A 1 241 ? -17.334 7.196 11.042 1.00 98.00 241 VAL A N 1
ATOM 1972 C CA . VAL A 1 241 ? -16.003 7.823 11.039 1.00 98.00 241 VAL A CA 1
ATOM 1973 C C . VAL A 1 241 ? -15.994 9.098 10.203 1.00 98.00 241 VAL A C 1
ATOM 1975 O O . VAL A 1 241 ? -15.438 10.098 10.647 1.00 98.00 241 VAL A O 1
ATOM 1978 N N . LEU A 1 242 ? -16.629 9.080 9.027 1.00 98.38 242 LEU A N 1
ATOM 1979 C CA . LEU A 1 242 ? -16.777 10.268 8.180 1.00 98.38 242 LEU A CA 1
ATOM 1980 C C . LEU A 1 242 ? -17.539 11.376 8.926 1.00 98.38 242 LEU A C 1
ATOM 1982 O O . LEU A 1 242 ? -17.051 12.500 9.033 1.00 98.38 242 LEU A O 1
ATOM 1986 N N . ALA A 1 243 ? -18.686 11.033 9.524 1.00 98.19 243 ALA A N 1
ATOM 1987 C CA . ALA A 1 243 ? -19.550 11.980 10.231 1.00 98.19 243 ALA A CA 1
ATOM 1988 C C . ALA A 1 243 ? -18.913 12.587 11.493 1.00 98.19 243 ALA A C 1
ATOM 1990 O O . ALA A 1 243 ? -19.197 13.732 11.829 1.00 98.19 243 ALA A O 1
ATOM 1991 N N . ARG A 1 244 ? -18.063 11.833 12.202 1.00 98.38 244 ARG A N 1
ATOM 1992 C CA . ARG A 1 244 ? -17.380 12.287 13.429 1.00 98.38 244 ARG A CA 1
ATOM 1993 C C . ARG A 1 244 ? -15.924 12.690 13.208 1.00 98.38 244 ARG A C 1
ATOM 1995 O O . ARG A 1 244 ? -15.145 12.740 14.170 1.00 98.38 244 ARG A O 1
ATOM 2002 N N . SER A 1 245 ? -15.536 12.896 11.956 1.00 98.38 245 SER A N 1
ATOM 2003 C CA . SER A 1 245 ? -14.204 13.375 11.622 1.00 98.38 245 SER A CA 1
ATOM 2004 C C . SER A 1 245 ? -13.963 14.761 12.214 1.00 98.38 245 SER A C 1
ATOM 2006 O O . SER A 1 245 ? -14.887 15.550 12.409 1.00 98.38 245 SER A O 1
ATOM 2008 N N . ILE A 1 246 ? -12.707 15.045 12.535 1.00 98.25 246 ILE A N 1
ATOM 2009 C CA . ILE A 1 246 ? -12.275 16.331 13.082 1.00 98.25 246 ILE A CA 1
ATOM 2010 C C . ILE A 1 246 ? -11.221 16.950 12.172 1.00 98.25 246 ILE A C 1
ATOM 2012 O O . ILE A 1 246 ? -10.613 16.260 11.347 1.00 98.25 246 ILE A O 1
ATOM 2016 N N . ASP A 1 247 ? -10.998 18.250 12.329 1.00 97.81 247 ASP A N 1
ATOM 2017 C CA . ASP A 1 247 ? -9.925 18.934 11.617 1.00 97.81 247 ASP A CA 1
ATOM 2018 C C . ASP A 1 247 ? -8.556 18.430 12.086 1.00 97.81 247 ASP A C 1
ATOM 2020 O O . ASP A 1 247 ? -8.288 18.258 13.278 1.00 97.81 247 ASP A O 1
ATOM 2024 N N . GLY A 1 248 ? -7.692 18.173 11.114 1.00 95.94 248 GLY A N 1
ATOM 2025 C CA . GLY A 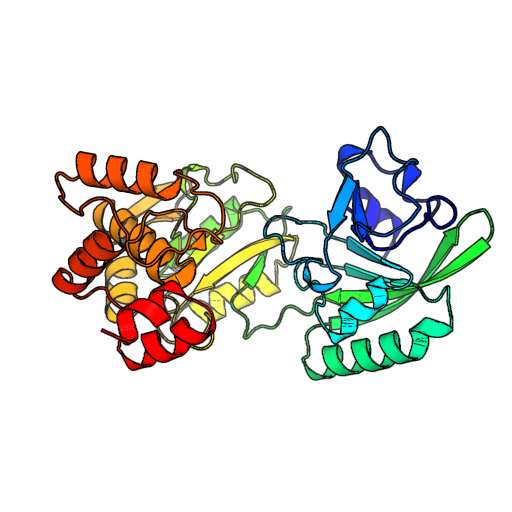1 248 ? -6.308 17.773 11.287 1.00 95.94 248 GLY A CA 1
ATOM 2026 C C . GLY A 1 248 ? -5.342 18.784 10.666 1.00 95.94 248 GLY A C 1
ATOM 2027 O O . GLY A 1 248 ? -5.737 19.856 10.196 1.00 95.94 248 GLY A O 1
ATOM 2028 N N . PRO A 1 249 ? -4.040 18.456 10.631 1.00 94.94 249 PRO A N 1
ATOM 2029 C CA . PRO A 1 249 ? -3.032 19.329 10.042 1.00 94.94 249 PRO A CA 1
ATOM 2030 C C . PRO A 1 249 ? -3.334 19.653 8.573 1.00 94.94 249 PRO A C 1
ATOM 2032 O O . PRO A 1 249 ? -3.837 18.811 7.828 1.00 94.94 249 PRO A O 1
ATOM 2035 N N . CYS A 1 250 ? -2.977 20.861 8.131 1.00 94.19 250 CYS A N 1
ATOM 2036 C CA . CYS A 1 250 ? -3.087 21.286 6.731 1.00 94.19 250 CYS A CA 1
ATOM 2037 C C . CYS A 1 250 ? -4.502 21.130 6.126 1.00 94.19 250 CYS A C 1
ATOM 2039 O O . CYS A 1 250 ? -4.642 20.661 4.997 1.00 94.19 250 CYS A O 1
ATOM 2041 N N . LEU A 1 251 ? -5.539 21.533 6.873 1.00 95.19 251 LEU A N 1
ATOM 2042 C CA . LEU A 1 251 ? -6.954 21.460 6.463 1.00 95.19 251 LEU A CA 1
ATOM 2043 C C . LEU A 1 251 ? -7.456 20.032 6.193 1.00 95.19 251 LEU A C 1
ATOM 2045 O O . LEU A 1 251 ? -8.481 19.848 5.541 1.00 95.19 251 LEU A O 1
ATOM 2049 N N . SER A 1 252 ? -6.731 19.015 6.666 1.00 97.19 252 SER A N 1
ATOM 2050 C CA . SER A 1 252 ? -7.165 17.630 6.513 1.00 97.19 252 SER A CA 1
ATOM 2051 C C . SER A 1 252 ? -8.325 17.290 7.443 1.00 97.19 252 SER A C 1
ATOM 2053 O O . SER A 1 252 ? -8.511 17.918 8.482 1.00 97.19 252 SER A O 1
ATOM 2055 N N . LYS A 1 253 ? -9.076 16.246 7.094 1.00 98.44 253 LYS A N 1
ATOM 2056 C CA . LYS A 1 253 ? -9.993 15.563 8.007 1.00 98.44 253 LYS A CA 1
ATOM 2057 C C . LYS A 1 253 ? -9.347 14.284 8.523 1.00 98.44 253 LYS A C 1
ATOM 2059 O O . LYS A 1 253 ? -8.825 13.489 7.738 1.00 98.44 253 LYS A O 1
ATOM 2064 N N . ILE A 1 254 ? -9.379 14.084 9.836 1.00 98.38 254 ILE A N 1
ATOM 2065 C CA . ILE A 1 254 ? -8.801 12.921 10.526 1.00 98.38 254 ILE A CA 1
ATOM 2066 C C . ILE A 1 254 ? -9.842 12.291 11.468 1.00 98.38 254 ILE A C 1
ATOM 2068 O O . ILE A 1 254 ? -10.818 12.952 11.835 1.00 98.38 254 ILE A O 1
ATOM 2072 N N . PRO A 1 255 ? -9.679 11.023 11.886 1.00 98.44 255 PRO A N 1
ATOM 2073 C CA . PRO A 1 255 ? -10.556 10.425 12.878 1.00 98.44 255 PRO A CA 1
ATOM 2074 C C . PRO A 1 255 ? -10.423 11.165 14.214 1.00 98.44 255 PRO A C 1
ATOM 2076 O O . PRO A 1 255 ? -9.326 11.572 14.608 1.00 98.44 255 PRO A O 1
ATOM 2079 N N . ASN A 1 256 ? -11.516 11.268 14.972 1.00 98.12 256 ASN A N 1
ATOM 2080 C CA . ASN A 1 256 ? -11.392 11.576 16.397 1.00 98.12 256 ASN A CA 1
ATOM 2081 C C . ASN A 1 256 ? -10.607 10.458 17.116 1.00 98.12 256 ASN A C 1
ATOM 2083 O O . ASN A 1 256 ? -10.435 9.355 16.597 1.00 98.12 256 ASN A O 1
ATOM 2087 N N . LYS A 1 257 ? -10.141 10.715 18.342 1.00 97.69 257 LYS A N 1
ATOM 2088 C CA . LYS A 1 257 ? -9.238 9.792 19.055 1.00 97.69 257 LYS A CA 1
ATOM 2089 C C . LYS A 1 257 ? -9.828 8.411 19.329 1.00 97.69 257 LYS A C 1
ATOM 2091 O O . LYS A 1 257 ? -9.088 7.428 19.325 1.00 97.69 257 LYS A O 1
ATOM 2096 N N . TYR A 1 258 ? -11.136 8.330 19.547 1.00 98.00 258 TYR A N 1
ATOM 2097 C CA . TYR A 1 258 ? -11.818 7.058 19.757 1.00 98.00 258 TYR A CA 1
ATOM 2098 C C . TYR A 1 258 ? -11.868 6.238 18.462 1.00 98.00 258 TYR A C 1
ATOM 2100 O O . TYR A 1 258 ? -11.514 5.059 18.452 1.00 98.00 258 TYR A O 1
ATOM 2108 N N . ASP A 1 259 ? -12.238 6.876 17.354 1.00 98.31 259 ASP A N 1
ATOM 2109 C CA . ASP A 1 259 ? -12.268 6.245 16.037 1.00 98.31 259 ASP A CA 1
ATOM 2110 C C . ASP A 1 259 ? -10.856 5.881 15.548 1.00 98.31 259 ASP A C 1
ATOM 2112 O O . ASP A 1 259 ? -10.664 4.780 15.038 1.00 98.31 259 ASP A O 1
ATOM 2116 N N . GLU A 1 260 ? -9.843 6.719 15.799 1.00 97.94 260 GLU A N 1
ATOM 2117 C CA . GLU A 1 260 ? -8.430 6.425 15.502 1.00 97.94 260 GLU A CA 1
ATOM 2118 C C . GLU A 1 260 ? -7.997 5.089 16.134 1.00 97.94 260 GLU A C 1
ATOM 2120 O O . GLU A 1 260 ? -7.405 4.237 15.467 1.00 97.94 260 GLU A O 1
ATOM 2125 N N . LEU A 1 261 ? -8.326 4.882 17.416 1.00 98.06 261 LEU A N 1
ATOM 2126 C CA . LEU A 1 261 ? -7.994 3.655 18.142 1.00 98.06 261 LEU A CA 1
ATOM 2127 C C . LEU A 1 261 ? -8.684 2.435 17.524 1.00 98.06 261 LEU A C 1
ATOM 2129 O O . LEU A 1 261 ? -8.035 1.424 17.248 1.00 98.06 261 LEU A O 1
ATOM 2133 N N . ASN A 1 262 ? -9.988 2.536 17.271 1.00 98.19 262 ASN A N 1
ATOM 2134 C CA . ASN A 1 262 ? -10.772 1.432 16.725 1.00 98.19 262 ASN A CA 1
ATOM 2135 C C . ASN A 1 262 ? -10.329 1.041 15.314 1.00 98.19 262 ASN A C 1
ATOM 2137 O O . ASN A 1 262 ? -10.182 -0.146 15.030 1.00 98.19 262 ASN A O 1
ATOM 2141 N N . LEU A 1 263 ? -10.073 2.021 14.445 1.00 97.62 263 LEU A N 1
ATOM 2142 C CA . LEU A 1 263 ? -9.607 1.783 13.078 1.00 97.62 263 LEU A CA 1
ATOM 2143 C C . LEU A 1 263 ? -8.211 1.157 13.065 1.00 97.62 263 LEU A C 1
ATOM 2145 O O . LEU A 1 263 ? -7.937 0.277 12.245 1.00 97.62 263 LEU A O 1
ATOM 2149 N N . LEU A 1 264 ? -7.336 1.554 13.996 1.00 97.50 264 LEU A N 1
ATOM 2150 C CA . LEU A 1 264 ? -6.020 0.941 14.149 1.00 97.50 264 LEU A CA 1
ATOM 2151 C C . LEU A 1 264 ? -6.130 -0.532 14.558 1.00 97.50 264 LEU A C 1
ATOM 2153 O O . LEU A 1 264 ? -5.467 -1.377 13.954 1.00 97.50 264 LEU A O 1
ATOM 2157 N N . ILE A 1 265 ? -6.975 -0.848 15.543 1.00 98.12 265 ILE A N 1
ATOM 2158 C CA . ILE A 1 265 ? -7.221 -2.232 15.972 1.00 98.12 265 ILE A CA 1
ATOM 2159 C C . ILE A 1 265 ? -7.817 -3.036 14.815 1.00 98.12 265 ILE A C 1
ATOM 2161 O O . ILE A 1 265 ? -7.307 -4.107 14.491 1.00 98.12 265 ILE A O 1
ATOM 2165 N N . PHE A 1 266 ? -8.836 -2.494 14.144 1.00 98.06 266 PHE A N 1
ATOM 2166 C CA . PHE A 1 266 ? -9.476 -3.125 12.993 1.00 98.06 266 PHE A CA 1
ATOM 2167 C C . PHE A 1 266 ? -8.451 -3.477 11.910 1.00 98.06 266 PHE A C 1
ATOM 2169 O O . PHE A 1 266 ? -8.384 -4.623 11.470 1.00 98.06 266 PHE A O 1
ATOM 2176 N N . HIS A 1 267 ? -7.599 -2.522 11.527 1.00 96.44 267 HIS A N 1
ATOM 2177 C CA . HIS A 1 267 ? -6.541 -2.752 10.547 1.00 96.44 267 HIS A CA 1
ATOM 2178 C C . HIS A 1 267 ? -5.578 -3.866 10.990 1.00 96.44 267 HIS A C 1
ATOM 2180 O O . HIS A 1 267 ? -5.222 -4.739 10.195 1.00 96.44 267 HIS A O 1
ATOM 2186 N N . CYS A 1 268 ? -5.157 -3.861 12.259 1.00 96.06 268 CYS A N 1
ATOM 2187 C CA . CYS A 1 268 ? -4.241 -4.873 12.781 1.00 96.06 268 CYS A CA 1
ATOM 2188 C C . CYS A 1 268 ? -4.848 -6.277 12.720 1.00 96.06 268 CYS A C 1
ATOM 2190 O O . CYS A 1 268 ? -4.188 -7.203 12.255 1.00 96.06 268 CYS A O 1
ATOM 2192 N N . LEU A 1 269 ? -6.100 -6.428 13.152 1.00 96.88 269 LEU A N 1
ATOM 2193 C CA . LEU A 1 269 ? -6.768 -7.723 13.215 1.00 96.88 269 LEU A CA 1
ATOM 2194 C C . LEU A 1 269 ? -7.172 -8.225 11.829 1.00 96.88 269 LEU A C 1
ATOM 2196 O O . LEU A 1 269 ? -6.790 -9.324 11.427 1.00 96.88 269 LEU A O 1
ATOM 2200 N N . TYR A 1 270 ? -7.915 -7.414 11.076 1.00 97.00 270 TYR A N 1
ATOM 2201 C CA . TYR A 1 270 ? -8.605 -7.890 9.882 1.00 97.00 270 TYR A CA 1
ATOM 2202 C C . TYR A 1 270 ? -7.798 -7.726 8.595 1.00 97.00 270 TYR A C 1
ATOM 2204 O O . TYR A 1 270 ? -7.957 -8.536 7.682 1.00 97.00 270 TYR A O 1
ATOM 2212 N N . HIS A 1 271 ? -6.891 -6.745 8.525 1.00 93.88 271 HIS A N 1
ATOM 2213 C CA . HIS A 1 271 ? -6.091 -6.498 7.317 1.00 93.88 271 HIS A CA 1
ATOM 2214 C C . HIS A 1 271 ? -4.673 -7.053 7.413 1.00 93.88 271 HIS A C 1
ATOM 2216 O O . HIS A 1 271 ? -4.151 -7.556 6.421 1.00 93.88 271 HIS A O 1
ATOM 2222 N N . LYS A 1 272 ? -4.042 -6.982 8.591 1.00 91.88 272 LYS A N 1
ATOM 2223 C CA . LYS A 1 272 ? -2.680 -7.502 8.796 1.00 91.88 272 LYS A CA 1
ATOM 2224 C C . LYS A 1 272 ? -2.658 -8.900 9.425 1.00 91.88 272 LYS A C 1
ATOM 2226 O O . LYS A 1 272 ? -1.757 -9.676 9.110 1.00 91.88 272 LYS A O 1
ATOM 2231 N N . GLY A 1 273 ? -3.605 -9.239 10.300 1.00 93.81 273 GLY A N 1
ATOM 2232 C CA . GLY A 1 273 ? -3.605 -10.521 11.011 1.00 93.81 273 GLY A CA 1
ATOM 2233 C C . GLY A 1 273 ? -2.326 -10.707 11.833 1.00 93.81 273 GLY A C 1
ATOM 2234 O O . GLY A 1 273 ? -1.857 -9.772 12.487 1.00 93.81 273 GLY A O 1
ATOM 2235 N N . PHE A 1 274 ? -1.696 -11.882 11.746 1.00 92.31 274 PHE A N 1
ATOM 2236 C CA . PHE A 1 274 ? -0.417 -12.152 12.424 1.00 92.31 274 PHE A CA 1
ATOM 2237 C C . PHE A 1 274 ? 0.723 -11.206 12.010 1.00 92.31 274 PHE A C 1
ATOM 2239 O O . PHE A 1 274 ? 1.626 -10.948 12.817 1.00 92.31 274 PHE A O 1
ATOM 2246 N N . ASN A 1 275 ? 0.661 -10.628 10.803 1.00 89.69 275 ASN A N 1
ATOM 2247 C CA . ASN A 1 275 ? 1.653 -9.661 10.319 1.00 89.69 275 ASN A CA 1
ATOM 2248 C C . ASN A 1 275 ? 1.581 -8.317 11.061 1.00 89.69 275 ASN A C 1
ATOM 2250 O O . ASN A 1 275 ? 2.481 -7.494 10.921 1.00 89.69 275 ASN A O 1
ATOM 2254 N N . SER A 1 276 ? 0.549 -8.085 11.880 1.00 91.75 276 SER A N 1
ATOM 2255 C CA . SER A 1 276 ? 0.511 -6.941 12.799 1.00 91.75 276 SER A CA 1
ATOM 2256 C C . SER A 1 276 ? 1.549 -7.047 13.922 1.00 91.75 276 SER A C 1
ATOM 2258 O O . SER A 1 276 ? 1.813 -6.065 14.608 1.00 91.75 276 SER A O 1
ATOM 2260 N N . GLY A 1 277 ? 2.120 -8.235 14.155 1.00 91.06 277 GLY A N 1
ATOM 2261 C CA . GLY A 1 277 ? 3.048 -8.458 15.261 1.00 91.06 277 GLY A CA 1
ATOM 2262 C C . GLY A 1 277 ? 2.381 -8.478 16.640 1.00 91.06 277 GLY A C 1
ATOM 2263 O O . GLY A 1 277 ? 3.082 -8.629 17.633 1.00 91.06 277 GLY A O 1
ATOM 2264 N N . ILE A 1 278 ? 1.051 -8.373 16.732 1.00 93.38 278 ILE A N 1
ATOM 2265 C CA . ILE A 1 278 ? 0.326 -8.486 18.004 1.00 93.38 278 ILE A CA 1
ATOM 2266 C C . ILE A 1 278 ? 0.320 -9.958 18.455 1.00 93.38 278 ILE A C 1
ATOM 2268 O O . ILE A 1 278 ? 0.301 -10.884 17.637 1.00 93.38 278 ILE A O 1
ATOM 2272 N N . ARG A 1 279 ? 0.408 -10.184 19.772 1.00 93.12 279 ARG A N 1
ATOM 2273 C CA . ARG A 1 279 ? 0.363 -11.531 20.361 1.00 93.12 279 ARG A CA 1
ATOM 2274 C C . ARG A 1 279 ? -1.029 -12.135 20.175 1.00 93.12 279 ARG A C 1
ATOM 2276 O O . ARG A 1 279 ? -2.021 -11.428 20.307 1.00 93.12 279 ARG A O 1
ATOM 2283 N N . SER A 1 280 ? -1.090 -13.431 19.896 1.00 93.56 280 SER A N 1
ATOM 2284 C CA . SER A 1 280 ? -2.335 -14.191 19.746 1.00 93.56 280 SER A CA 1
ATOM 2285 C C . SER A 1 280 ? -2.131 -15.600 20.284 1.00 93.56 280 SER A C 1
ATOM 2287 O O . SER A 1 280 ? -1.045 -16.160 20.103 1.00 93.56 280 SER A O 1
ATOM 2289 N N . LYS A 1 281 ? -3.169 -16.182 20.895 1.00 93.31 281 LYS A N 1
ATOM 2290 C CA . LYS A 1 281 ? -3.140 -17.577 21.369 1.00 93.31 281 LYS A CA 1
ATOM 2291 C C . LYS A 1 281 ? -2.999 -18.607 20.235 1.00 93.31 281 LYS A C 1
ATOM 2293 O O . LYS A 1 281 ? -2.547 -19.716 20.482 1.00 93.31 281 LYS A O 1
ATOM 2298 N N . TYR A 1 282 ? -3.341 -18.242 18.996 1.00 91.31 282 TYR A N 1
ATOM 2299 C CA . TYR A 1 282 ? -3.259 -19.136 17.828 1.00 91.31 282 TYR A CA 1
ATOM 2300 C C . TYR A 1 282 ? -1.935 -19.054 17.070 1.00 91.31 282 TYR A C 1
ATOM 2302 O O . TYR A 1 282 ? -1.753 -19.722 16.050 1.00 91.31 282 TYR A O 1
ATOM 2310 N N . ARG A 1 283 ? -1.019 -18.181 17.496 1.00 82.50 283 ARG A N 1
ATOM 2311 C CA . ARG A 1 283 ? 0.234 -17.972 16.776 1.00 82.50 283 ARG A CA 1
ATOM 2312 C C . ARG A 1 283 ? 1.142 -19.188 16.969 1.00 82.50 283 ARG A C 1
ATOM 2314 O O . ARG A 1 283 ? 1.603 -19.449 18.074 1.00 82.50 283 ARG A O 1
ATOM 2321 N N . SER A 1 284 ? 1.427 -19.905 15.886 1.00 74.38 284 SER A N 1
ATOM 2322 C CA . SER A 1 284 ? 2.444 -20.966 15.888 1.00 74.38 284 SER A CA 1
ATOM 2323 C C . SER A 1 284 ? 3.869 -20.389 15.956 1.00 74.38 284 SER A C 1
ATOM 2325 O O . SER A 1 284 ? 4.097 -19.238 15.573 1.00 74.38 284 SER A O 1
ATOM 2327 N N . TYR A 1 285 ? 4.844 -21.201 16.378 1.00 56.19 285 TYR A N 1
ATOM 2328 C CA . TYR A 1 285 ? 6.262 -20.812 16.477 1.00 56.19 285 TYR A CA 1
ATOM 2329 C C . TYR A 1 285 ? 6.887 -20.329 15.149 1.00 56.19 285 TYR A C 1
ATOM 2331 O O . TYR A 1 285 ? 7.869 -19.595 15.181 1.00 56.19 285 TYR A O 1
ATOM 2339 N N . ASN A 1 286 ? 6.301 -20.666 13.992 1.00 56.69 286 ASN A N 1
ATOM 2340 C CA . ASN A 1 286 ? 6.825 -20.317 12.662 1.00 56.69 286 ASN A CA 1
ATOM 2341 C C . ASN A 1 286 ? 6.303 -18.977 12.101 1.00 56.69 286 ASN A C 1
ATOM 2343 O O . ASN A 1 286 ? 6.504 -18.672 10.926 1.00 56.69 286 ASN A O 1
ATOM 2347 N N . CYS A 1 287 ? 5.585 -18.177 12.892 1.00 60.00 287 CYS A N 1
ATOM 2348 C CA . CYS A 1 287 ? 5.092 -16.876 12.438 1.00 60.00 287 CYS A CA 1
ATOM 2349 C C . CYS A 1 287 ? 6.197 -15.798 12.451 1.00 60.00 287 CYS A C 1
ATOM 2351 O O . CYS A 1 287 ? 7.147 -15.882 13.222 1.00 60.00 287 CYS A O 1
ATOM 2353 N N . VAL A 1 288 ? 6.022 -14.747 11.631 1.00 62.78 288 VAL A N 1
ATOM 2354 C CA . VAL A 1 288 ? 6.870 -13.531 11.543 1.00 62.78 288 VAL A CA 1
ATOM 2355 C C . VAL A 1 288 ? 7.303 -13.039 12.940 1.00 62.78 288 VAL A C 1
ATOM 2357 O O . VAL A 1 288 ? 6.533 -13.207 13.885 1.00 62.78 288 VAL A O 1
ATOM 2360 N N . PRO A 1 289 ? 8.471 -12.403 13.133 1.00 67.50 289 PRO A N 1
ATOM 2361 C CA . PRO A 1 289 ? 8.840 -11.838 14.429 1.00 67.50 289 PRO A CA 1
ATOM 2362 C C . PRO A 1 289 ? 7.763 -10.908 15.010 1.00 67.50 289 PRO A C 1
ATOM 2364 O O . PRO A 1 289 ? 7.069 -10.180 14.293 1.00 67.50 289 PRO A O 1
ATOM 2367 N N . ILE A 1 290 ? 7.611 -10.934 16.334 1.00 71.06 290 ILE A N 1
ATOM 2368 C CA . ILE A 1 290 ? 6.728 -10.012 17.053 1.00 71.06 290 ILE A CA 1
ATOM 2369 C C . ILE A 1 290 ? 7.329 -8.606 16.947 1.00 71.06 290 ILE A C 1
ATOM 2371 O O . ILE A 1 290 ? 8.337 -8.296 17.577 1.00 71.06 290 ILE A O 1
ATOM 2375 N N . HIS A 1 291 ? 6.691 -7.743 16.157 1.00 74.12 291 HIS A N 1
ATOM 2376 C CA . HIS A 1 291 ? 6.993 -6.316 16.118 1.00 74.12 291 HIS A CA 1
ATOM 2377 C C . HIS A 1 291 ? 5.998 -5.556 16.996 1.00 74.12 291 HIS A C 1
ATOM 2379 O O . HIS A 1 291 ? 4.832 -5.389 16.650 1.00 74.12 291 HIS A O 1
ATOM 2385 N N . GLU A 1 292 ? 6.467 -5.032 18.127 1.00 82.31 292 GLU A N 1
ATOM 2386 C CA . GLU A 1 292 ? 5.606 -4.393 19.135 1.00 82.31 292 GLU A CA 1
ATOM 2387 C C . GLU A 1 292 ? 5.105 -2.985 18.755 1.00 82.31 292 GLU A C 1
ATOM 2389 O O . GLU A 1 292 ? 4.542 -2.278 19.589 1.00 82.31 292 GLU A O 1
ATOM 2394 N N . LYS A 1 293 ? 5.303 -2.533 17.510 1.00 89.88 293 LYS A N 1
ATOM 2395 C CA . LYS A 1 293 ? 4.928 -1.175 17.078 1.00 89.88 293 LYS A CA 1
ATOM 2396 C C . LYS A 1 293 ? 3.429 -0.920 17.262 1.00 89.88 293 LYS A C 1
ATOM 2398 O O . LYS A 1 293 ? 3.043 0.098 17.836 1.00 89.88 293 LYS A O 1
ATOM 2403 N N . TYR A 1 294 ? 2.589 -1.841 16.788 1.00 93.44 294 TYR A N 1
ATOM 2404 C CA . TYR A 1 294 ? 1.135 -1.696 16.867 1.00 93.44 294 TYR A CA 1
ATOM 2405 C C . TYR A 1 294 ? 0.614 -1.878 18.292 1.00 93.44 294 TYR A C 1
ATOM 2407 O O . TYR A 1 294 ? -0.151 -1.038 18.761 1.00 93.44 294 TYR A O 1
ATOM 2415 N N . SER A 1 295 ? 1.073 -2.907 19.010 1.00 94.12 295 SER A N 1
ATOM 2416 C CA . SER A 1 295 ? 0.649 -3.156 20.394 1.00 94.12 295 SER A CA 1
ATOM 2417 C C . SER A 1 295 ? 1.009 -1.992 21.323 1.00 94.12 295 SER A C 1
ATOM 2419 O O . SER A 1 295 ? 0.166 -1.564 22.110 1.00 94.12 295 SER A O 1
ATOM 2421 N N . LYS A 1 296 ? 2.208 -1.403 21.184 1.00 94.81 296 LYS A N 1
ATOM 2422 C CA . LYS A 1 296 ? 2.608 -0.199 21.935 1.00 94.81 296 LYS A CA 1
ATOM 2423 C C . LYS A 1 296 ? 1.727 1.001 21.605 1.00 94.81 296 LYS A C 1
ATOM 2425 O O . LYS A 1 296 ? 1.268 1.675 22.524 1.00 94.81 296 LYS A O 1
ATOM 2430 N N . ARG A 1 297 ? 1.459 1.266 20.319 1.00 95.19 297 ARG A N 1
ATOM 2431 C CA . ARG A 1 297 ? 0.594 2.388 19.910 1.00 95.19 297 ARG A CA 1
ATOM 2432 C C . ARG A 1 297 ? -0.826 2.228 20.459 1.00 95.19 297 ARG A C 1
ATOM 2434 O O . ARG A 1 297 ? -1.331 3.166 21.070 1.00 95.19 297 ARG A O 1
ATOM 2441 N N . ILE A 1 298 ? -1.426 1.046 20.306 1.00 97.25 298 ILE A N 1
ATOM 2442 C CA . ILE A 1 298 ? -2.775 0.737 20.806 1.00 97.25 298 ILE A CA 1
ATOM 2443 C C . ILE A 1 298 ? -2.836 0.912 22.326 1.00 97.25 298 ILE A C 1
ATOM 2445 O O . ILE A 1 298 ? -3.710 1.627 22.801 1.00 97.25 298 ILE A O 1
ATOM 2449 N N . LYS A 1 299 ? -1.876 0.352 23.079 1.00 97.25 299 LYS A N 1
ATOM 2450 C CA . LYS A 1 299 ? -1.817 0.484 24.545 1.00 97.25 299 LYS A CA 1
ATOM 2451 C C . LYS A 1 299 ? -1.697 1.942 24.996 1.00 97.25 299 LYS A C 1
ATOM 2453 O O . LYS A 1 299 ? -2.370 2.369 25.928 1.00 97.25 299 LYS A O 1
ATOM 2458 N N . THR A 1 300 ? -0.857 2.732 24.331 1.00 97.12 300 THR A N 1
ATOM 2459 C CA . THR A 1 300 ? -0.716 4.161 24.644 1.00 97.12 300 THR A CA 1
ATOM 2460 C C . THR A 1 300 ? -2.021 4.916 24.402 1.00 97.12 300 THR A C 1
ATOM 2462 O O . THR A 1 300 ? -2.426 5.726 25.233 1.00 97.12 300 THR A O 1
ATOM 2465 N N . MET A 1 301 ? -2.694 4.657 23.280 1.00 97.56 301 MET A N 1
ATOM 2466 C CA . MET A 1 301 ? -3.970 5.295 22.953 1.00 97.56 301 MET A CA 1
ATOM 2467 C C . MET A 1 301 ? -5.091 4.861 23.901 1.00 97.56 301 MET A C 1
ATOM 2469 O O . MET A 1 301 ? -5.845 5.709 24.372 1.00 97.56 301 MET A O 1
ATOM 2473 N N . SER A 1 302 ? -5.176 3.569 24.223 1.00 98.19 302 SER A N 1
ATOM 2474 C CA . SER A 1 302 ? -6.191 3.028 25.127 1.00 98.19 302 SER A CA 1
ATOM 2475 C C . SER A 1 302 ? -6.044 3.601 26.535 1.00 98.19 302 SER A C 1
ATOM 2477 O O . SER A 1 302 ? -7.032 4.038 27.117 1.00 98.19 302 SER A O 1
ATOM 2479 N N . ASN A 1 303 ? -4.809 3.705 27.040 1.00 98.06 303 ASN A N 1
ATOM 2480 C CA . ASN A 1 303 ? -4.519 4.317 28.337 1.00 98.06 303 ASN A CA 1
ATOM 2481 C C . ASN A 1 303 ? -4.920 5.795 28.373 1.00 98.06 303 ASN A C 1
ATOM 2483 O O . ASN A 1 303 ? -5.565 6.226 29.322 1.00 98.06 303 ASN A O 1
ATOM 2487 N N . LYS A 1 304 ? -4.590 6.565 27.325 1.00 98.12 304 LYS A N 1
ATOM 2488 C CA . LYS A 1 304 ? -4.984 7.982 27.220 1.00 98.12 304 LYS A CA 1
ATOM 2489 C C . LYS A 1 304 ? -6.501 8.179 27.207 1.00 98.12 304 LYS A C 1
ATOM 2491 O O . LYS A 1 304 ? -6.973 9.210 27.664 1.00 98.12 304 LYS A O 1
ATOM 2496 N N . LEU A 1 305 ? -7.245 7.212 26.675 1.00 98.19 305 LEU A N 1
ATOM 2497 C CA . LEU A 1 305 ? -8.707 7.245 26.609 1.00 98.19 305 LEU A CA 1
ATOM 2498 C C . LEU A 1 305 ? -9.389 6.578 27.815 1.00 98.19 305 LEU A C 1
ATOM 2500 O O . LEU A 1 305 ? -10.614 6.577 27.877 1.00 98.19 305 LEU A O 1
ATOM 2504 N N . GLY A 1 306 ? -8.633 5.980 28.744 1.00 98.19 306 GLY A N 1
ATOM 2505 C CA . GLY A 1 306 ? -9.198 5.216 29.860 1.00 98.19 306 GLY A CA 1
ATOM 2506 C C . GLY A 1 306 ? -9.968 3.961 29.425 1.00 98.19 306 GLY A C 1
ATOM 2507 O O . GLY A 1 306 ? -10.904 3.545 30.103 1.00 98.19 306 GLY A O 1
ATOM 2508 N N . ILE A 1 307 ? -9.616 3.360 28.283 1.00 98.06 307 ILE A N 1
ATOM 2509 C CA . ILE A 1 307 ? -10.312 2.194 27.720 1.00 98.06 307 ILE A CA 1
ATOM 2510 C C . ILE A 1 307 ? -9.492 0.931 27.983 1.00 98.06 307 ILE A C 1
ATOM 2512 O O . ILE A 1 307 ? -8.336 0.835 27.573 1.00 98.06 307 ILE A O 1
ATOM 2516 N N . ASN A 1 308 ? -10.113 -0.080 28.593 1.00 97.06 308 ASN A N 1
ATOM 2517 C CA . ASN A 1 308 ? -9.516 -1.407 28.715 1.00 97.06 308 ASN A CA 1
ATOM 2518 C C . ASN A 1 308 ? -9.853 -2.274 27.489 1.00 97.06 308 ASN A C 1
ATOM 2520 O O . ASN A 1 308 ? -11.015 -2.613 27.265 1.00 97.06 308 ASN A O 1
ATOM 2524 N N . ILE A 1 309 ? -8.829 -2.621 26.708 1.00 96.62 309 ILE A N 1
ATOM 2525 C CA . ILE A 1 309 ? -8.943 -3.412 25.468 1.00 96.62 309 ILE A CA 1
ATOM 2526 C C . ILE A 1 309 ? -8.310 -4.803 25.623 1.00 96.62 309 ILE A C 1
ATOM 2528 O O . ILE A 1 309 ? -8.580 -5.688 24.821 1.00 96.62 309 ILE A O 1
ATOM 2532 N N . GLY A 1 310 ? -7.491 -5.012 26.657 1.00 95.50 310 GLY A N 1
ATOM 2533 C CA . GLY A 1 310 ? -6.616 -6.179 26.779 1.00 95.50 310 GLY A CA 1
ATOM 2534 C C . GLY A 1 310 ? -5.302 -6.031 26.004 1.00 95.50 310 GLY A C 1
ATOM 2535 O O . GLY A 1 310 ? -4.875 -4.920 25.679 1.00 95.50 310 GLY A O 1
ATOM 2536 N N . SER A 1 311 ? -4.606 -7.146 25.775 1.00 93.69 311 SER A N 1
ATOM 2537 C CA . SER A 1 311 ? -3.198 -7.137 25.327 1.00 93.69 311 SER A CA 1
ATOM 2538 C C . SER A 1 311 ? -2.881 -8.045 24.139 1.00 93.69 311 SER A C 1
ATOM 2540 O O . SER A 1 311 ? -1.807 -7.913 23.542 1.00 93.69 311 SER A O 1
ATOM 2542 N N . ASN A 1 312 ? -3.799 -8.940 23.779 1.00 95.62 312 ASN A N 1
ATOM 2543 C CA . ASN A 1 312 ? -3.658 -9.861 22.655 1.00 95.62 312 ASN A CA 1
ATOM 2544 C C . ASN A 1 312 ? -4.734 -9.598 21.580 1.00 95.62 312 ASN A C 1
ATOM 2546 O O . ASN A 1 312 ? -5.628 -8.766 21.753 1.00 95.62 312 ASN A O 1
ATOM 2550 N N . MET A 1 313 ? -4.619 -10.279 20.439 1.00 97.25 313 MET A N 1
ATOM 2551 C CA . MET A 1 313 ? -5.550 -10.130 19.318 1.00 97.25 313 MET A CA 1
ATOM 2552 C C . MET A 1 313 ? -6.979 -10.562 19.673 1.00 97.25 313 MET A C 1
ATOM 2554 O O . MET A 1 313 ? -7.930 -9.971 19.167 1.00 97.25 313 MET A O 1
ATOM 2558 N N . GLU A 1 314 ? -7.142 -11.557 20.545 1.00 97.38 314 GLU A N 1
ATOM 2559 C CA . GLU A 1 314 ? -8.445 -12.078 20.966 1.00 97.38 314 GLU A CA 1
ATOM 2560 C C . GLU A 1 314 ? -9.196 -11.073 21.856 1.00 97.38 314 GLU A C 1
ATOM 2562 O O . GLU A 1 314 ? -10.370 -10.796 21.609 1.00 97.38 314 GLU A O 1
ATOM 2567 N N . ASP A 1 315 ? -8.513 -10.446 22.819 1.00 97.94 315 ASP A N 1
ATOM 2568 C CA . ASP A 1 315 ? -9.081 -9.390 23.663 1.00 97.94 315 ASP A CA 1
ATOM 2569 C C . ASP A 1 315 ? -9.537 -8.202 22.801 1.00 97.94 315 ASP A C 1
ATOM 2571 O O . ASP A 1 315 ? -10.649 -7.689 22.943 1.00 97.94 315 ASP A O 1
ATOM 2575 N N . MET A 1 316 ? -8.690 -7.803 21.844 1.00 98.38 316 MET A N 1
ATOM 2576 C CA . MET A 1 316 ? -8.987 -6.736 20.890 1.00 98.38 316 MET A CA 1
ATOM 2577 C C . MET A 1 316 ? -10.179 -7.084 19.989 1.00 98.38 316 MET A C 1
ATOM 2579 O O . MET A 1 316 ? -11.007 -6.220 19.694 1.00 98.38 316 MET A O 1
ATOM 2583 N N . HIS A 1 317 ? -10.292 -8.342 19.558 1.00 98.06 317 HIS A N 1
ATOM 2584 C CA . HIS A 1 317 ? -11.430 -8.821 18.780 1.00 98.06 317 HIS A CA 1
ATOM 2585 C C . HIS A 1 317 ? -12.723 -8.748 19.591 1.00 98.06 317 HIS A C 1
ATOM 2587 O O . HIS A 1 317 ? -13.707 -8.167 19.134 1.00 98.06 317 HIS A O 1
ATOM 2593 N N . PHE A 1 318 ? -12.698 -9.256 20.824 1.00 97.94 318 PHE A N 1
ATOM 2594 C CA . PHE A 1 318 ? -13.828 -9.209 21.745 1.00 97.94 318 PHE A CA 1
ATOM 2595 C C . PHE A 1 318 ? -14.257 -7.772 22.062 1.00 97.94 318 PHE A C 1
ATOM 2597 O O . PHE A 1 318 ? -15.451 -7.460 22.092 1.00 97.94 318 PHE A O 1
ATOM 2604 N N . TYR A 1 319 ? -13.289 -6.869 22.227 1.00 98.31 319 TYR A N 1
ATOM 2605 C CA . TYR A 1 319 ? -13.543 -5.440 22.349 1.00 98.31 319 TYR A CA 1
ATOM 2606 C C . TYR A 1 319 ? -14.301 -4.887 21.127 1.00 98.31 319 TYR A C 1
ATOM 2608 O O . TYR A 1 319 ? -15.333 -4.235 21.300 1.00 98.31 319 TYR A O 1
ATOM 2616 N N . LEU A 1 320 ? -13.868 -5.192 19.896 1.00 97.75 320 LEU A N 1
ATOM 2617 C CA . LEU A 1 320 ? -14.571 -4.742 18.687 1.00 97.75 320 LEU A CA 1
ATOM 2618 C C . LEU A 1 320 ? -15.962 -5.380 18.521 1.00 97.75 320 LEU A C 1
ATOM 2620 O O . LEU A 1 320 ? -16.870 -4.692 18.049 1.00 97.75 320 LEU A O 1
ATOM 2624 N N . ILE A 1 321 ? -16.165 -6.637 18.943 1.00 97.12 321 ILE A N 1
ATOM 2625 C CA . ILE A 1 321 ? -17.494 -7.284 18.971 1.00 97.12 321 ILE A CA 1
ATOM 2626 C C . ILE A 1 321 ? -18.443 -6.489 19.865 1.00 97.12 321 ILE A C 1
ATOM 2628 O O . ILE A 1 321 ? -19.528 -6.107 19.425 1.00 97.12 321 ILE A O 1
ATOM 2632 N N . LYS A 1 322 ? -18.022 -6.167 21.096 1.00 97.56 322 LYS A N 1
ATOM 2633 C CA . LYS A 1 322 ? -18.827 -5.366 22.036 1.00 97.56 322 LYS A CA 1
ATOM 2634 C C . LYS A 1 322 ? -19.205 -4.000 21.469 1.00 97.56 322 LYS A C 1
ATOM 2636 O O . LYS A 1 322 ? -20.267 -3.472 21.785 1.00 97.56 322 LYS A O 1
ATOM 2641 N N . LYS A 1 323 ? -18.341 -3.425 20.631 1.00 96.19 323 LYS A N 1
ATOM 2642 C CA . LYS A 1 323 ? -18.578 -2.144 19.954 1.00 96.19 323 LYS A CA 1
ATOM 2643 C C . LYS A 1 323 ? -19.348 -2.269 18.637 1.00 96.19 323 LYS A C 1
ATOM 2645 O O . LYS A 1 323 ? -19.655 -1.238 18.050 1.00 96.19 323 LYS A O 1
ATOM 2650 N N . LYS A 1 324 ? -19.680 -3.487 18.190 1.00 95.88 324 LYS A N 1
ATOM 2651 C CA . LYS A 1 324 ? -20.307 -3.773 16.887 1.00 95.88 324 LYS A CA 1
ATOM 2652 C C . LYS A 1 324 ? -19.489 -3.227 15.705 1.00 95.88 324 LYS A C 1
ATOM 2654 O O . LYS A 1 324 ? -20.044 -2.740 14.728 1.00 95.88 324 LYS A O 1
ATOM 2659 N N . LEU A 1 325 ? -18.159 -3.299 15.805 1.00 96.44 325 LEU A N 1
ATOM 2660 C CA . LEU A 1 325 ? -17.216 -2.785 14.800 1.00 96.44 325 LEU A CA 1
ATOM 2661 C C . LEU A 1 325 ? -16.535 -3.894 13.987 1.00 96.44 325 LEU A C 1
ATOM 2663 O O . LEU A 1 325 ? -15.546 -3.642 13.305 1.00 96.44 325 LEU A O 1
ATOM 2667 N N . THR A 1 326 ? -17.000 -5.137 14.079 1.00 96.44 326 THR A N 1
ATOM 2668 C CA . THR A 1 326 ? -16.389 -6.260 13.360 1.00 96.44 326 THR A CA 1
ATOM 2669 C C . THR A 1 326 ? -16.952 -6.400 11.946 1.00 96.44 326 THR A C 1
ATOM 2671 O O . THR A 1 326 ? -18.117 -6.063 11.721 1.00 96.44 326 THR A O 1
ATOM 2674 N N . PRO A 1 327 ? -16.182 -6.957 10.994 1.00 95.62 327 PRO A N 1
ATOM 2675 C CA . PRO A 1 327 ? -16.736 -7.395 9.721 1.00 95.62 327 PRO A CA 1
ATOM 2676 C C . PRO A 1 327 ? -17.873 -8.401 9.927 1.00 95.62 327 PRO A C 1
ATOM 2678 O O . PRO A 1 327 ? -17.899 -9.144 10.913 1.00 95.62 327 PRO A O 1
ATOM 2681 N N . ARG A 1 328 ? -18.801 -8.447 8.971 1.00 94.19 328 ARG A N 1
ATOM 2682 C CA . ARG A 1 328 ? -19.854 -9.471 8.931 1.00 94.19 328 ARG A CA 1
ATOM 2683 C C . ARG A 1 328 ? -19.248 -10.853 8.659 1.00 94.19 328 ARG A C 1
ATOM 2685 O O . ARG A 1 328 ? -18.134 -10.968 8.149 1.00 94.19 328 ARG A O 1
ATOM 2692 N N . LYS A 1 329 ? -19.982 -11.923 8.977 1.00 94.69 329 LYS A N 1
ATOM 2693 C CA . LYS A 1 329 ? -19.488 -13.308 8.850 1.00 94.69 329 LYS A CA 1
ATOM 2694 C C . LYS A 1 329 ? -19.034 -13.652 7.424 1.00 94.69 329 LYS A C 1
ATOM 2696 O O . LYS A 1 329 ? -17.980 -14.253 7.243 1.00 94.69 329 LYS A O 1
ATOM 2701 N N . ASP A 1 330 ? -19.786 -13.235 6.413 1.00 94.38 330 ASP A N 1
ATOM 2702 C CA . ASP A 1 330 ? -19.443 -13.401 4.996 1.00 94.38 330 ASP A CA 1
ATOM 2703 C C . ASP A 1 330 ? -18.165 -12.634 4.605 1.00 94.38 330 ASP A C 1
ATOM 2705 O O . ASP A 1 330 ? -17.319 -13.155 3.871 1.00 94.38 330 ASP A O 1
ATOM 2709 N N . GLN A 1 331 ? -17.974 -11.430 5.154 1.00 94.31 331 GLN A N 1
ATOM 2710 C CA . GLN A 1 331 ? -16.746 -10.654 4.980 1.00 94.31 331 GLN A CA 1
ATOM 2711 C C . GLN A 1 331 ? -15.550 -11.344 5.645 1.00 94.31 331 GLN A C 1
ATOM 2713 O O . GLN A 1 331 ? -14.495 -11.457 5.022 1.00 94.31 331 GLN A O 1
ATOM 2718 N N . LEU A 1 332 ? -15.714 -11.867 6.866 1.00 96.19 332 LEU A N 1
ATOM 2719 C CA . LEU A 1 332 ? -14.674 -12.638 7.554 1.00 96.19 332 LEU A CA 1
ATOM 2720 C C . LEU A 1 332 ? -14.266 -13.872 6.742 1.00 96.19 332 LEU A C 1
ATOM 2722 O O . LEU A 1 332 ? -13.073 -14.113 6.580 1.00 96.19 332 LEU A O 1
ATOM 2726 N N . ILE A 1 333 ? -15.217 -14.609 6.158 1.00 95.81 333 ILE A N 1
ATOM 2727 C CA . ILE A 1 333 ? -14.914 -15.762 5.293 1.00 95.81 333 ILE A CA 1
ATOM 2728 C C . ILE A 1 333 ? -14.039 -15.338 4.107 1.00 95.81 333 ILE A C 1
ATOM 2730 O O . ILE A 1 333 ? -13.038 -15.996 3.814 1.00 95.81 333 ILE A O 1
ATOM 2734 N N . LYS A 1 334 ? -14.360 -14.223 3.438 1.00 94.81 334 LYS A N 1
ATOM 2735 C CA . LYS A 1 334 ? -13.534 -13.698 2.338 1.00 94.81 334 LYS A CA 1
ATOM 2736 C C . LYS A 1 334 ? -12.144 -13.269 2.809 1.00 94.81 334 LYS A C 1
ATOM 2738 O O . LYS A 1 334 ? -11.156 -13.686 2.207 1.00 94.81 334 LYS A O 1
ATOM 2743 N N . LEU A 1 335 ? -12.062 -12.491 3.888 1.00 94.62 335 LEU A N 1
ATOM 2744 C CA . LEU A 1 335 ? -10.796 -12.014 4.453 1.00 94.62 335 LEU A CA 1
ATOM 2745 C C . LEU A 1 335 ? -9.904 -13.165 4.925 1.00 94.62 335 LEU A C 1
ATOM 2747 O O . LEU A 1 335 ? -8.685 -13.102 4.765 1.00 94.62 335 LEU A O 1
ATOM 2751 N N . SER A 1 336 ? -10.503 -14.247 5.431 1.00 95.12 336 SER A N 1
ATOM 2752 C CA . SER A 1 336 ? -9.782 -15.432 5.891 1.00 95.12 336 SER A CA 1
ATOM 2753 C C . SER A 1 336 ? -8.892 -16.030 4.805 1.00 95.12 336 SER A C 1
ATOM 2755 O O . SER A 1 336 ? -7.834 -16.547 5.128 1.00 95.12 336 SER A O 1
ATOM 2757 N N . LYS A 1 337 ? -9.224 -15.880 3.512 1.00 93.56 337 LYS A N 1
ATOM 2758 C CA . LYS A 1 337 ? -8.399 -16.391 2.402 1.00 93.56 337 LYS A CA 1
ATOM 2759 C C . LYS A 1 337 ? -6.951 -15.891 2.453 1.00 93.56 337 LYS A C 1
ATOM 2761 O O . LYS A 1 337 ? -6.057 -16.645 2.081 1.00 93.56 337 LYS A O 1
ATOM 2766 N N . ASN A 1 338 ? -6.740 -14.668 2.946 1.00 89.19 338 ASN A N 1
ATOM 2767 C CA . ASN A 1 338 ? -5.430 -14.015 3.027 1.00 89.19 338 ASN A CA 1
ATOM 2768 C C . ASN A 1 338 ? -5.004 -13.667 4.465 1.00 89.19 338 ASN A C 1
ATOM 2770 O O . ASN A 1 338 ? -3.950 -13.067 4.662 1.00 89.19 338 ASN A O 1
ATOM 2774 N N . ASN A 1 339 ? -5.814 -14.010 5.470 1.00 93.12 339 ASN A N 1
ATOM 2775 C CA . ASN A 1 339 ? -5.550 -13.703 6.871 1.00 93.12 339 ASN A CA 1
ATOM 2776 C C . ASN A 1 339 ? -5.716 -14.967 7.723 1.00 93.12 339 ASN A C 1
ATOM 2778 O O . ASN A 1 339 ? -6.825 -15.340 8.107 1.00 93.12 339 ASN A O 1
ATOM 2782 N N . GLU A 1 340 ? -4.589 -15.614 8.029 1.00 92.69 340 GLU A N 1
ATOM 2783 C CA . GLU A 1 340 ? -4.550 -16.860 8.805 1.00 92.69 340 GLU A CA 1
ATOM 2784 C C . GLU A 1 340 ? -5.146 -16.710 10.209 1.00 92.69 340 GLU A C 1
ATOM 2786 O O . GLU A 1 340 ? -5.783 -17.638 10.697 1.00 92.69 340 GLU A O 1
ATOM 2791 N N . TRP A 1 341 ? -5.018 -15.540 10.844 1.00 95.12 341 TRP A N 1
ATOM 2792 C CA . TRP A 1 341 ? -5.619 -15.324 12.162 1.00 95.12 341 TRP A CA 1
ATOM 2793 C C . TRP A 1 341 ? -7.152 -15.362 12.088 1.00 95.12 341 TRP A C 1
ATOM 2795 O O . TRP A 1 341 ? -7.790 -15.993 12.928 1.00 95.12 341 TRP A O 1
ATOM 2805 N N . ILE A 1 342 ? -7.749 -14.792 11.030 1.00 96.62 342 ILE A N 1
ATOM 2806 C CA . ILE A 1 342 ? -9.199 -14.902 10.807 1.00 96.62 342 ILE A CA 1
ATOM 2807 C C . ILE A 1 342 ? -9.613 -16.368 10.587 1.00 96.62 342 ILE A C 1
ATOM 2809 O O . ILE A 1 342 ? -10.658 -16.789 11.079 1.00 96.62 342 ILE A O 1
ATOM 2813 N N . LYS A 1 343 ? -8.801 -17.174 9.883 1.00 95.25 343 LYS A N 1
ATOM 2814 C CA . LYS A 1 343 ? -9.089 -18.612 9.719 1.00 95.25 343 LYS A CA 1
ATOM 2815 C C . LYS A 1 343 ? -9.136 -19.345 11.059 1.00 95.25 343 LYS A C 1
ATOM 2817 O O . LYS A 1 343 ? -9.938 -20.262 11.193 1.00 95.25 343 LYS A O 1
ATOM 2822 N N . CYS A 1 344 ? -8.289 -18.970 12.020 1.00 94.50 344 CYS A N 1
ATOM 2823 C CA . CYS A 1 344 ? -8.285 -19.568 13.354 1.00 94.50 344 CYS A CA 1
ATOM 2824 C C . CYS A 1 344 ? -9.577 -19.255 14.118 1.00 94.50 344 CYS A C 1
ATOM 2826 O O . CYS A 1 344 ? -10.218 -20.183 14.596 1.00 94.50 344 CYS A O 1
ATOM 2828 N N . ILE A 1 345 ? -9.996 -17.986 14.170 1.00 95.06 345 ILE A N 1
ATOM 2829 C CA . ILE A 1 345 ? -11.201 -17.590 14.924 1.00 95.06 345 ILE A CA 1
ATOM 2830 C C . ILE A 1 345 ? -12.509 -18.087 14.294 1.00 95.06 345 ILE A C 1
ATOM 2832 O O . ILE A 1 345 ? -13.497 -18.221 14.994 1.00 95.06 345 ILE A O 1
ATOM 2836 N N . LEU A 1 346 ? -12.542 -18.362 12.983 1.00 95.06 346 LEU A N 1
ATOM 2837 C CA . LEU A 1 346 ? -13.733 -18.909 12.313 1.00 95.06 346 LEU A CA 1
ATOM 2838 C C . LEU A 1 346 ? -13.940 -20.416 12.547 1.00 95.06 346 LEU A C 1
ATOM 2840 O O . LEU A 1 346 ? -14.951 -20.954 12.098 1.00 95.06 346 LEU A O 1
ATOM 2844 N N . ARG A 1 347 ? -12.962 -21.106 13.150 1.00 91.81 347 ARG A N 1
ATOM 2845 C CA . ARG A 1 347 ? -13.037 -22.540 13.482 1.00 91.81 347 ARG A CA 1
ATOM 2846 C C . ARG A 1 347 ? -13.523 -22.802 14.906 1.00 91.81 347 ARG A C 1
ATOM 2848 O O . ARG A 1 347 ? -13.842 -23.950 15.202 1.00 91.81 347 ARG A O 1
ATOM 2855 N N . GLU A 1 348 ? -13.513 -21.779 15.755 1.00 82.50 348 GLU A N 1
ATOM 2856 C CA . GLU A 1 348 ? -14.196 -21.787 17.054 1.00 82.50 348 GLU A CA 1
ATOM 2857 C C . GLU A 1 348 ? -15.688 -21.510 16.853 1.00 82.50 348 GLU A C 1
ATOM 2859 O O . GLU A 1 348 ? -16.484 -22.132 17.590 1.00 82.50 348 GLU A O 1
#

Organism: NCBI:txid2213228

Radius of gyration: 22.1 Å; chains: 1; bounding box: 52×46×58 Å

Secondary structure (DSSP, 8-state):
--HHHHHHHS-EEEES--GGG--TTSTTS-GGGEEEEEETT-TTGGG-TTSEEEEES-GGGTTTSTT---SEEEE-GGGGGHHHH---SS-SEEEEE-S-GGGHHHHHHHHHHHHHTT-EEEEEEEEEEETTEEEEEEEEEE---TT-SEEEE-TTTHHHHHHHHHHHTT--EEE-S-GGGTTS-SSTT--EEEEE-TTTHHHHHHHHHHTBSSEEEEEE-SSS-TBTTB-SS-HHHHHHHHHT-EE-GGG-EE--HHHHHHHHHHIIIIIIGGGG----TT--TTS----THHHHHHHHHHHHTT----SSHHHHHHHHHHTT-SPPHHHHHHHHTT-HHHHHHTT-